Protein AF-A0A6P8F3E1-F1 (afdb_monomer)

pLDDT: mean 73.28, std 12.78, range [39.22, 90.0]

Organism: Clupea harengus (NCBI:txid7950)

Secondary structure (DSSP, 8-state):
--THHHHGGGGGG-B--TTT---B-TTS-B--EEEEEEEEEETTEEEEEEEEEEE-GGGSSS-S----HHHHHHHHHHHH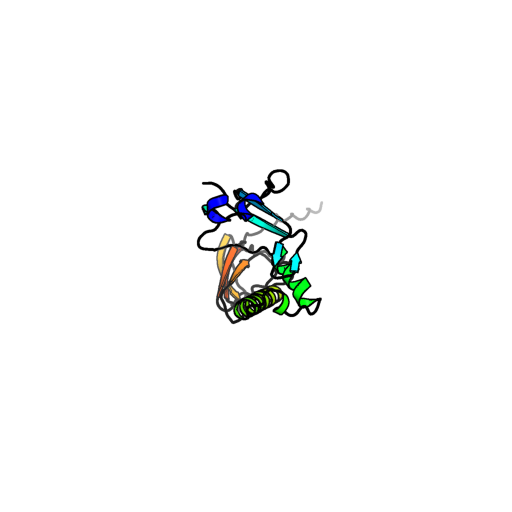HS---GGGG-SSHHHHHHHHHHHHHHHHHHHHS-TTS-----EE--SS---PPTT-EEEEEEE-PPPGGG--EEEEE---S--SSEE--EEEEEB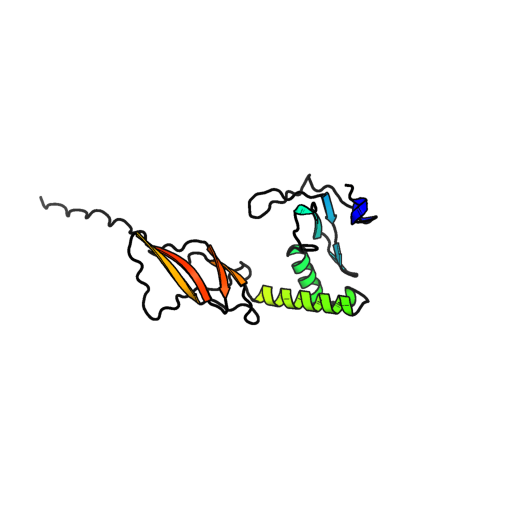TTEEEEEEE-PPPPPP---PPPPP-

Radius of gyration: 25.54 Å; Cα contacts (8 Å, |Δi|>4): 260; chains: 1; bounding box: 90×42×58 Å

Foldseek 3Di:
DQQCVPQPPCSVVFDACVVPDWDADPVRDTFAFPGKDAQDDQQNDTDHPDIDTHGDPVNDDPDPGDDDPVVLVSCLCVCPVVVPQLCRRDVDPVVSVVVVVVNVVVVLCPVQADPVRHNFDWDFPDPDDDDADAPDKDKTKTFGDADDVQDKDWDFDADDDDDQKHWDTDTWIQGSRITITMIHGHDDDDPDPDDDDDDD

Structure (mmCIF, N/CA/C/O backbone):
data_AF-A0A6P8F3E1-F1
#
_entry.id   AF-A0A6P8F3E1-F1
#
loop_
_atom_site.group_PDB
_atom_site.id
_atom_site.type_symbol
_atom_site.label_atom_id
_atom_site.label_alt_id
_atom_site.label_comp_id
_atom_site.label_asym_id
_atom_site.label_entity_id
_atom_site.label_seq_id
_atom_site.pdbx_PDB_ins_code
_atom_site.Cartn_x
_atom_site.Cartn_y
_atom_site.Cartn_z
_atom_site.occupancy
_atom_site.B_iso_or_equiv
_atom_site.auth_seq_id
_atom_site.auth_comp_id
_atom_site.auth_asym_id
_atom_site.auth_atom_id
_atom_site.pdbx_PDB_model_num
ATOM 1 N N . MET A 1 1 ? 3.045 15.925 -27.611 1.00 39.22 1 MET A N 1
ATOM 2 C CA . MET A 1 1 ? 4.426 15.874 -27.090 1.00 39.22 1 MET A CA 1
ATOM 3 C C . MET A 1 1 ? 4.882 14.429 -27.109 1.00 39.22 1 MET A C 1
ATOM 5 O O . MET A 1 1 ? 4.109 13.556 -26.729 1.00 39.22 1 MET A O 1
ATOM 9 N N . THR A 1 2 ? 6.048 14.166 -27.691 1.00 40.44 2 THR A N 1
ATOM 10 C CA . THR A 1 2 ? 6.530 12.817 -28.030 1.00 40.44 2 THR A CA 1
ATOM 11 C C . THR A 1 2 ? 7.461 12.271 -26.947 1.00 40.44 2 THR A C 1
ATOM 13 O O . THR A 1 2 ? 8.354 12.982 -26.502 1.00 40.44 2 THR A O 1
ATOM 16 N N . SER A 1 3 ? 7.301 10.987 -26.598 1.00 43.06 3 SER A N 1
ATOM 17 C CA . SER A 1 3 ? 8.076 10.192 -25.614 1.00 43.06 3 SER A CA 1
ATOM 18 C C . SER A 1 3 ? 9.599 10.475 -25.543 1.00 43.06 3 SER A C 1
ATOM 20 O O . SER A 1 3 ? 10.204 10.410 -24.471 1.00 43.06 3 SER A O 1
ATOM 22 N N . LYS A 1 4 ? 10.223 10.863 -26.666 1.00 42.06 4 LYS A N 1
ATOM 23 C CA . LYS A 1 4 ? 11.654 11.205 -26.769 1.00 42.06 4 LYS A CA 1
ATOM 24 C C . LYS A 1 4 ? 12.118 12.360 -25.874 1.00 42.06 4 LYS A C 1
ATOM 26 O O . LYS A 1 4 ? 13.272 12.341 -25.459 1.00 42.06 4 LYS A O 1
ATOM 31 N N . GLU A 1 5 ? 11.272 13.354 -25.597 1.00 51.47 5 GLU A N 1
ATOM 32 C CA . GLU A 1 5 ? 11.693 14.565 -24.867 1.00 51.47 5 GLU A CA 1
ATOM 33 C C . GLU A 1 5 ? 11.958 14.298 -23.375 1.00 51.47 5 GLU A C 1
ATOM 35 O O . GLU A 1 5 ? 12.818 14.948 -22.789 1.00 51.47 5 GLU A O 1
ATOM 40 N N . HIS A 1 6 ? 11.289 13.304 -22.777 1.00 52.94 6 HIS A N 1
ATOM 41 C CA . HIS A 1 6 ? 11.402 13.003 -21.342 1.00 52.94 6 HIS A CA 1
ATOM 42 C C . HIS A 1 6 ? 12.254 11.769 -21.019 1.00 52.94 6 HIS A C 1
ATOM 44 O O . HIS A 1 6 ? 12.883 11.730 -19.964 1.00 52.94 6 HIS A O 1
ATOM 50 N N . PHE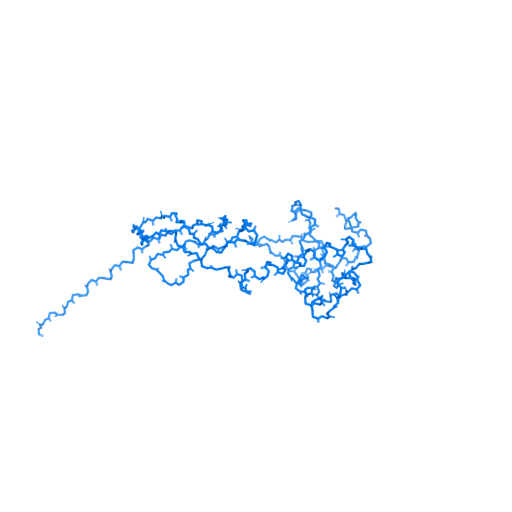 A 1 7 ? 12.314 10.779 -21.915 1.00 59.22 7 PHE A N 1
ATOM 51 C CA . PHE A 1 7 ? 12.984 9.493 -21.655 1.00 59.22 7 PHE A CA 1
ATOM 52 C C . PHE A 1 7 ? 14.198 9.232 -22.558 1.00 59.22 7 PHE A C 1
ATOM 54 O O . PHE A 1 7 ? 14.753 8.133 -22.555 1.00 59.22 7 PHE A O 1
ATOM 61 N N . GLY A 1 8 ? 14.618 10.210 -23.369 1.00 65.00 8 GLY A N 1
ATOM 62 C CA . GLY A 1 8 ? 15.759 10.055 -24.273 1.00 65.00 8 GLY A CA 1
ATOM 63 C C . GLY A 1 8 ? 15.622 8.824 -25.180 1.00 65.00 8 GLY A C 1
ATOM 64 O O . GLY A 1 8 ? 14.573 8.595 -25.783 1.00 65.00 8 GLY A O 1
ATOM 65 N N . GLN A 1 9 ? 16.676 8.006 -25.275 1.00 61.62 9 GLN A N 1
ATOM 66 C CA . GLN A 1 9 ? 16.658 6.768 -26.071 1.00 61.62 9 GLN A CA 1
ATOM 67 C C . GLN A 1 9 ? 15.718 5.692 -25.496 1.00 61.62 9 GLN A C 1
ATOM 69 O O . GLN A 1 9 ? 15.197 4.881 -26.257 1.00 61.62 9 GLN A O 1
ATOM 74 N N . GLN A 1 10 ? 15.443 5.704 -24.186 1.00 63.66 10 GLN A N 1
ATOM 75 C CA . GLN A 1 10 ? 14.563 4.718 -23.543 1.00 63.66 10 GLN A CA 1
ATOM 76 C C . GLN A 1 10 ? 13.088 4.950 -23.881 1.00 63.66 10 GLN A C 1
ATOM 78 O O . GLN A 1 10 ? 12.300 4.012 -23.862 1.00 63.66 10 GLN A O 1
ATOM 83 N N . GLY A 1 11 ? 12.715 6.168 -24.284 1.00 64.06 11 GLY A N 1
ATOM 84 C CA . GLY A 1 11 ? 11.367 6.458 -24.773 1.00 64.06 11 GLY A CA 1
ATOM 85 C C . GLY A 1 11 ? 11.003 5.708 -26.061 1.00 64.06 11 GLY A C 1
ATOM 86 O O . GLY A 1 11 ? 9.820 5.535 -26.348 1.00 64.06 11 GLY A O 1
ATOM 87 N N . ALA A 1 12 ? 12.005 5.250 -26.823 1.00 69.94 12 ALA A N 1
ATOM 88 C CA . ALA A 1 12 ? 11.819 4.408 -28.006 1.00 69.94 12 ALA A CA 1
ATOM 89 C C . ALA A 1 12 ? 11.630 2.918 -27.671 1.00 69.94 12 ALA A C 1
ATOM 91 O O . ALA A 1 12 ? 11.215 2.160 -28.540 1.00 69.94 12 ALA A O 1
ATOM 92 N N . LEU A 1 13 ? 11.935 2.511 -26.433 1.00 73.56 13 LEU A N 1
ATOM 93 C CA . LEU A 1 13 ? 11.752 1.147 -25.928 1.00 73.56 13 LEU A CA 1
ATOM 94 C C . LEU A 1 13 ? 10.372 0.940 -25.290 1.00 73.56 13 LEU A C 1
ATOM 96 O O . LEU A 1 13 ? 10.093 -0.150 -24.804 1.00 73.56 13 LEU A O 1
ATOM 100 N N . LEU A 1 14 ? 9.531 1.979 -25.247 1.00 80.94 14 LEU A N 1
ATOM 101 C CA . LEU A 1 14 ? 8.177 1.846 -24.731 1.00 80.94 14 LEU A CA 1
ATOM 102 C C . LEU A 1 14 ? 7.362 0.950 -25.653 1.00 80.94 14 LEU A C 1
ATOM 104 O O . LEU A 1 14 ? 7.111 1.291 -26.809 1.00 80.94 14 LEU A O 1
ATOM 108 N N . GLU A 1 15 ? 6.921 -0.172 -25.106 1.00 83.88 15 GLU A N 1
ATOM 109 C CA . GLU A 1 15 ? 5.967 -1.045 -25.766 1.00 83.88 15 GLU A CA 1
ATOM 110 C C . GLU A 1 15 ? 4.552 -0.517 -25.535 1.00 83.88 15 GLU A C 1
ATOM 112 O O . GLU A 1 15 ? 4.255 0.043 -24.475 1.00 83.88 15 GLU A O 1
ATOM 117 N N . ASP A 1 16 ? 3.676 -0.696 -26.525 1.00 84.94 16 ASP A N 1
ATOM 118 C CA . ASP A 1 16 ? 2.246 -0.441 -26.373 1.00 84.94 16 ASP A CA 1
ATOM 119 C C . ASP A 1 16 ? 1.589 -1.650 -25.687 1.00 84.94 16 ASP A C 1
ATOM 121 O O . ASP A 1 16 ? 1.468 -2.714 -26.303 1.00 84.94 16 ASP A O 1
ATOM 125 N N . PRO A 1 17 ? 1.151 -1.533 -24.421 1.00 83.88 17 PRO A N 1
ATOM 126 C CA . PRO A 1 17 ? 0.583 -2.653 -23.694 1.00 83.88 17 PRO A CA 1
ATOM 127 C C . PRO A 1 17 ? -0.935 -2.770 -23.909 1.00 83.88 17 PRO A C 1
ATOM 129 O O . PRO A 1 17 ? -1.568 -3.592 -23.247 1.00 83.88 17 PRO A O 1
ATOM 132 N N . SER A 1 18 ? -1.549 -1.962 -24.790 1.00 82.00 18 SER A N 1
ATOM 133 C CA . SER A 1 18 ? -3.015 -1.857 -24.926 1.00 82.00 18 SER A CA 1
ATOM 134 C C . SER A 1 18 ? -3.711 -3.189 -25.227 1.00 82.00 18 SER A C 1
ATOM 136 O O . SER A 1 18 ? -4.893 -3.347 -24.932 1.00 82.00 18 SER A O 1
ATOM 138 N N . ALA A 1 19 ? -2.986 -4.167 -25.778 1.00 84.94 19 ALA A N 1
ATOM 139 C CA . ALA A 1 19 ? -3.499 -5.509 -26.043 1.00 84.94 19 ALA A CA 1
ATOM 140 C C . ALA A 1 19 ? -3.703 -6.371 -24.779 1.00 84.94 19 ALA A C 1
ATOM 142 O O . ALA A 1 19 ? -4.455 -7.342 -24.828 1.00 84.94 19 ALA A O 1
ATOM 143 N N . TRP A 1 20 ? -3.035 -6.057 -23.663 1.00 84.94 20 TRP A N 1
ATOM 144 C CA . TRP A 1 20 ? -3.004 -6.922 -22.474 1.00 84.94 20 TRP A CA 1
ATOM 145 C C . TRP A 1 20 ? -3.017 -6.180 -21.125 1.00 84.94 20 TRP A C 1
ATOM 147 O O . TRP A 1 20 ? -3.149 -6.825 -20.085 1.00 84.94 20 TRP A O 1
ATOM 157 N N . LEU A 1 21 ? -2.928 -4.846 -21.108 1.00 83.75 21 LEU A N 1
ATOM 158 C CA . LEU A 1 21 ? -2.932 -4.036 -19.889 1.00 83.75 21 LEU A CA 1
ATOM 159 C C . LEU A 1 21 ? -4.045 -2.985 -19.914 1.00 83.75 21 LEU A C 1
ATOM 161 O O . LEU A 1 21 ? -4.028 -2.049 -20.709 1.00 83.75 21 LEU A O 1
ATOM 165 N N . ALA A 1 22 ? -4.962 -3.066 -18.956 1.00 87.12 22 ALA A N 1
ATOM 166 C CA . ALA A 1 22 ? -5.926 -2.008 -18.677 1.00 87.12 22 ALA A CA 1
ATOM 167 C C . ALA A 1 22 ? -5.749 -1.549 -17.228 1.00 87.12 22 ALA A C 1
ATOM 169 O O . ALA A 1 22 ? -6.003 -2.309 -16.294 1.00 87.12 22 ALA A O 1
ATOM 170 N N . LEU A 1 23 ? -5.284 -0.312 -17.034 1.00 84.31 23 LEU A N 1
ATOM 171 C CA . LEU A 1 23 ? -5.110 0.264 -15.703 1.00 84.31 23 LEU A CA 1
ATOM 172 C C . LEU A 1 23 ? -6.303 1.131 -15.325 1.00 84.31 23 LEU A C 1
ATOM 174 O O . LEU A 1 23 ? -6.694 2.036 -16.063 1.00 84.31 23 LEU A O 1
ATOM 178 N N . GLN A 1 24 ? -6.820 0.884 -14.127 1.00 86.25 24 GLN A N 1
ATOM 179 C CA . GLN A 1 24 ? -7.921 1.629 -13.543 1.00 86.25 24 GLN A CA 1
ATOM 180 C C . GLN A 1 24 ? -7.522 2.104 -12.147 1.00 86.25 24 GLN A C 1
ATOM 182 O O . GLN A 1 24 ? -6.948 1.355 -11.355 1.00 86.25 24 GLN A O 1
ATOM 187 N N . ALA A 1 25 ? -7.800 3.368 -11.854 1.00 81.31 25 ALA A N 1
ATOM 188 C CA . ALA A 1 25 ? -7.631 3.922 -10.523 1.00 81.31 25 ALA A CA 1
ATOM 189 C C . ALA A 1 25 ? -8.732 3.407 -9.581 1.00 81.31 25 ALA A C 1
ATOM 191 O O . ALA A 1 25 ? -9.765 2.895 -10.012 1.00 81.31 25 ALA A O 1
ATOM 192 N N . ALA A 1 26 ? -8.541 3.598 -8.274 1.00 74.06 26 ALA A N 1
ATOM 193 C CA . ALA A 1 26 ? -9.504 3.168 -7.256 1.00 74.06 26 ALA A CA 1
ATOM 194 C C . ALA A 1 26 ? -10.904 3.796 -7.418 1.00 74.06 26 ALA A C 1
ATOM 196 O O . ALA A 1 26 ? -11.886 3.254 -6.927 1.00 74.06 26 ALA A O 1
ATOM 197 N N . ASN A 1 27 ? -11.005 4.928 -8.119 1.00 79.50 27 ASN A N 1
ATOM 198 C CA . ASN A 1 27 ? -12.266 5.595 -8.445 1.00 79.50 27 ASN A CA 1
ATOM 199 C C . ASN A 1 27 ? -12.921 5.083 -9.744 1.00 79.50 27 ASN A C 1
ATOM 201 O O . ASN A 1 27 ? -13.881 5.686 -10.214 1.00 79.50 27 ASN A O 1
ATOM 205 N N . GLY A 1 28 ? -12.392 4.022 -10.356 1.00 80.62 28 GLY A N 1
ATOM 206 C CA . GLY A 1 28 ? -12.924 3.464 -11.597 1.00 80.62 28 GLY A CA 1
ATOM 207 C C . GLY A 1 28 ? -12.508 4.216 -12.868 1.00 80.62 28 GLY A C 1
ATOM 208 O O . GLY A 1 28 ? -12.886 3.808 -13.966 1.00 80.62 28 GLY A O 1
ATOM 209 N N . LEU A 1 29 ? -11.720 5.291 -12.774 1.00 83.50 29 LEU A N 1
ATOM 210 C CA . LEU A 1 29 ? -11.247 6.006 -13.960 1.00 83.50 29 LEU A CA 1
ATOM 211 C C . LEU A 1 29 ? -10.049 5.292 -14.587 1.00 83.50 29 LEU A C 1
ATOM 213 O O . LEU A 1 29 ? -9.149 4.827 -13.886 1.00 83.50 29 LEU A O 1
ATOM 217 N N . ALA A 1 30 ? -10.030 5.225 -15.917 1.00 85.88 30 ALA A N 1
ATOM 218 C CA . ALA A 1 30 ? -8.890 4.702 -16.657 1.00 85.88 30 ALA A CA 1
ATOM 219 C C . ALA A 1 30 ? -7.652 5.582 -16.422 1.00 85.88 30 ALA A C 1
ATOM 221 O O . ALA A 1 30 ? -7.744 6.811 -16.453 1.00 85.88 30 ALA A O 1
ATOM 222 N N . ILE A 1 31 ? -6.495 4.954 -16.213 1.00 85.12 31 ILE A N 1
ATOM 223 C CA . ILE A 1 31 ? -5.214 5.654 -16.070 1.00 85.12 31 ILE A CA 1
ATOM 224 C C . ILE A 1 31 ? -4.553 5.709 -17.451 1.00 85.12 31 ILE A C 1
ATOM 226 O O . ILE A 1 31 ? -4.134 4.665 -17.956 1.00 85.12 31 ILE A O 1
ATOM 230 N N . PRO A 1 32 ? -4.447 6.889 -18.090 1.00 85.69 32 PRO A N 1
ATOM 231 C CA . PRO A 1 32 ? -3.868 6.984 -19.418 1.00 85.69 32 PRO A CA 1
ATOM 232 C C . PRO A 1 32 ? -2.348 6.816 -19.363 1.00 85.69 32 PRO A C 1
ATOM 234 O O . PRO A 1 32 ? -1.641 7.569 -18.686 1.00 85.69 32 PRO A O 1
ATOM 237 N N . TYR A 1 33 ? -1.841 5.865 -20.139 1.00 86.31 33 TYR A N 1
ATOM 238 C CA . TYR A 1 33 ? -0.417 5.585 -20.256 1.00 86.31 33 TYR A CA 1
ATOM 239 C C . TYR A 1 33 ? 0.128 5.828 -21.663 1.00 86.31 33 TYR A C 1
ATOM 241 O O . TYR A 1 33 ? -0.613 5.882 -22.642 1.00 86.31 33 TYR A O 1
ATOM 249 N N . LEU A 1 34 ? 1.436 6.065 -21.725 1.00 84.69 34 LEU A N 1
ATOM 250 C CA . LEU A 1 34 ? 2.226 6.230 -22.942 1.00 84.69 34 LEU A CA 1
ATOM 251 C C . LEU A 1 34 ? 2.830 4.902 -23.407 1.00 84.69 34 LEU A C 1
ATOM 253 O O . LEU A 1 34 ? 3.089 4.745 -24.593 1.00 84.69 34 LEU A O 1
ATOM 257 N N . GLY A 1 35 ? 3.059 3.970 -22.480 1.00 86.81 35 GLY A N 1
ATOM 258 C CA . GLY A 1 35 ? 3.606 2.650 -22.766 1.00 86.81 35 GLY A CA 1
ATOM 259 C C . GLY A 1 35 ? 4.199 1.994 -21.524 1.00 86.81 35 GLY A C 1
ATOM 260 O O . GLY A 1 35 ? 4.073 2.517 -20.409 1.00 86.81 35 GLY A O 1
ATOM 261 N N . VAL A 1 36 ? 4.859 0.856 -21.723 1.00 86.56 36 VAL A N 1
ATOM 262 C CA . VAL A 1 36 ? 5.535 0.099 -20.661 1.00 86.56 36 VAL A CA 1
ATOM 263 C C . VAL A 1 36 ? 6.989 -0.185 -20.997 1.00 86.56 36 VAL A C 1
ATOM 265 O O . VAL A 1 36 ? 7.356 -0.339 -22.157 1.00 86.56 36 VAL A O 1
ATOM 268 N N . LEU A 1 37 ? 7.802 -0.288 -19.950 1.00 85.62 37 LEU A N 1
ATOM 269 C CA . LEU A 1 37 ? 9.121 -0.908 -19.989 1.00 85.62 37 LEU A CA 1
ATOM 270 C C . LEU A 1 37 ? 9.047 -2.204 -19.192 1.00 85.62 37 LEU A C 1
ATOM 272 O O . LEU A 1 37 ? 8.680 -2.164 -18.017 1.00 85.62 37 LEU A O 1
ATOM 276 N N . LEU A 1 38 ? 9.385 -3.326 -19.814 1.00 83.94 38 LEU A N 1
ATOM 277 C CA . LEU A 1 38 ? 9.450 -4.632 -19.164 1.00 83.94 38 LEU A CA 1
ATOM 278 C C . LEU A 1 38 ? 10.887 -4.966 -18.748 1.00 83.94 38 LEU A C 1
ATOM 280 O O . LEU A 1 38 ? 11.839 -4.327 -19.191 1.00 83.94 38 LEU A O 1
ATOM 284 N N . ASP A 1 39 ? 11.011 -5.954 -17.866 1.00 79.50 39 ASP A N 1
ATOM 285 C CA . ASP A 1 39 ? 12.267 -6.503 -17.353 1.00 79.50 39 ASP A CA 1
ATOM 286 C C . ASP A 1 39 ? 13.184 -5.430 -16.755 1.00 79.50 39 ASP A C 1
ATOM 288 O O . ASP A 1 39 ? 14.255 -5.076 -17.253 1.00 79.50 39 ASP A O 1
ATOM 292 N N . VAL A 1 40 ? 12.722 -4.885 -15.632 1.00 77.62 40 VAL A N 1
ATOM 293 C CA . VAL A 1 40 ? 13.377 -3.774 -14.942 1.00 77.62 40 VAL A CA 1
ATOM 294 C C . VAL A 1 40 ? 14.729 -4.207 -14.383 1.00 77.62 40 VAL A C 1
ATOM 296 O O . VAL A 1 40 ? 14.828 -5.156 -13.606 1.00 77.62 40 VAL A O 1
ATOM 299 N N . LYS A 1 41 ? 15.779 -3.452 -14.710 1.00 74.81 41 LYS A N 1
ATOM 300 C CA . LYS A 1 41 ? 17.093 -3.596 -14.083 1.00 74.81 41 LYS A CA 1
ATOM 301 C C . LYS A 1 41 ? 17.224 -2.627 -12.907 1.00 74.81 41 LYS A C 1
ATOM 303 O O . LYS A 1 41 ? 17.070 -1.419 -13.080 1.00 74.81 41 LYS A O 1
ATOM 308 N N . VAL A 1 42 ? 17.546 -3.142 -11.721 1.00 71.75 42 VAL A N 1
ATOM 309 C CA . VAL A 1 42 ? 17.904 -2.328 -10.551 1.00 71.75 42 VAL A CA 1
ATOM 310 C C . VAL A 1 42 ? 19.361 -2.610 -10.203 1.00 71.75 42 VAL A C 1
ATOM 312 O O . VAL A 1 42 ? 19.705 -3.696 -9.737 1.00 71.75 42 VAL A O 1
ATOM 315 N N . GLY A 1 43 ? 20.233 -1.636 -10.468 1.00 71.19 43 GLY A N 1
ATOM 316 C CA . GLY A 1 43 ? 21.678 -1.841 -10.391 1.00 71.19 43 GLY A CA 1
ATOM 317 C C . GLY A 1 43 ? 22.153 -2.878 -11.396 1.00 71.19 43 GLY A C 1
ATOM 318 O O . GLY A 1 43 ? 21.945 -2.705 -12.597 1.00 71.19 43 GLY A O 1
ATOM 319 N N . ASP A 1 44 ? 22.749 -3.965 -10.901 1.00 69.75 44 ASP A N 1
ATOM 320 C CA . ASP A 1 44 ? 23.174 -5.109 -11.714 1.00 69.75 44 ASP A CA 1
ATOM 321 C C . ASP A 1 44 ? 22.206 -6.294 -11.698 1.00 69.75 44 ASP A C 1
ATOM 323 O O . ASP A 1 44 ? 22.456 -7.307 -12.350 1.00 69.75 44 ASP A O 1
ATOM 327 N N . VAL A 1 45 ? 21.068 -6.156 -11.016 1.00 70.56 45 VAL A N 1
ATOM 328 C CA . VAL A 1 45 ? 20.066 -7.218 -10.901 1.00 70.56 45 VAL A CA 1
ATOM 329 C C . VAL A 1 45 ? 18.921 -6.966 -11.877 1.00 70.56 45 VAL A C 1
ATOM 331 O O . VAL A 1 45 ? 18.306 -5.899 -11.871 1.00 70.56 45 VAL A O 1
ATOM 334 N N . LEU A 1 46 ? 18.636 -7.959 -12.717 1.00 76.81 46 LEU A N 1
ATOM 335 C CA . LEU A 1 46 ? 17.492 -7.964 -13.624 1.00 76.81 46 LEU A CA 1
ATOM 336 C C . LEU A 1 46 ? 16.278 -8.590 -12.930 1.00 76.81 46 LEU A C 1
ATOM 338 O O . LEU A 1 46 ? 16.384 -9.681 -12.371 1.00 76.81 46 LEU A O 1
ATOM 342 N N . PHE A 1 47 ? 15.128 -7.925 -13.007 1.00 75.44 47 PHE A N 1
ATOM 343 C CA . PHE A 1 47 ? 13.859 -8.406 -12.468 1.00 75.44 47 PHE A CA 1
ATOM 344 C C . PHE A 1 47 ? 12.906 -8.761 -13.617 1.00 75.44 47 PHE A C 1
ATOM 346 O O . PHE A 1 47 ? 12.158 -7.890 -14.074 1.00 75.44 47 PHE A O 1
ATOM 353 N N . PRO A 1 48 ? 12.933 -10.018 -14.101 1.00 74.81 48 PRO A N 1
ATOM 354 C CA . PRO A 1 48 ? 12.082 -10.438 -15.204 1.00 74.81 48 PRO A CA 1
ATOM 355 C C . PRO A 1 48 ? 10.602 -10.424 -14.803 1.00 74.81 48 PRO A C 1
ATOM 357 O O . PRO A 1 48 ? 10.257 -10.703 -13.651 1.00 74.81 48 PRO A O 1
ATOM 360 N N . GLY A 1 49 ? 9.721 -10.084 -15.744 1.00 74.50 49 GLY A N 1
ATOM 361 C CA . GLY A 1 49 ? 8.268 -10.039 -15.520 1.00 74.50 49 GLY A CA 1
ATOM 362 C C . GLY A 1 49 ? 7.789 -8.874 -14.641 1.00 74.50 49 GLY A C 1
ATOM 363 O O . GLY A 1 49 ? 6.605 -8.783 -14.316 1.00 74.50 49 GLY A O 1
ATOM 364 N N . CYS A 1 50 ? 8.692 -7.968 -14.258 1.00 77.69 50 CYS A N 1
ATOM 365 C CA . CYS A 1 50 ? 8.354 -6.675 -13.674 1.00 77.69 50 CYS A CA 1
ATOM 366 C C . CYS A 1 50 ? 8.376 -5.596 -14.759 1.00 77.69 50 CYS A C 1
ATOM 368 O O . CYS A 1 50 ? 9.182 -5.667 -15.680 1.00 77.69 50 CYS A O 1
ATOM 370 N N . GLY A 1 51 ? 7.540 -4.565 -14.622 1.00 80.38 51 GLY A N 1
ATOM 371 C CA . GLY A 1 51 ? 7.511 -3.467 -15.581 1.00 80.38 51 GLY A CA 1
ATOM 372 C C . GLY A 1 51 ? 7.202 -2.111 -14.964 1.00 80.38 51 GLY A C 1
ATOM 373 O O . GLY A 1 51 ? 6.554 -2.016 -13.918 1.00 80.38 51 GLY A O 1
ATOM 374 N N . VAL A 1 52 ? 7.679 -1.062 -15.628 1.00 85.12 52 VAL A N 1
ATOM 375 C CA . VAL A 1 52 ? 7.361 0.335 -15.329 1.00 85.12 52 VAL A CA 1
ATOM 376 C C . VAL A 1 52 ? 6.347 0.816 -16.351 1.00 85.12 52 VAL A C 1
ATOM 378 O O . VAL A 1 52 ? 6.605 0.785 -17.552 1.00 85.12 52 VAL A O 1
ATOM 381 N N . VAL A 1 53 ? 5.200 1.283 -15.870 1.00 87.25 53 VAL A N 1
ATOM 382 C CA . VAL A 1 53 ? 4.191 1.915 -16.719 1.00 87.25 53 VAL A CA 1
ATOM 383 C C . VAL A 1 53 ? 4.468 3.408 -16.752 1.00 87.25 53 VAL A C 1
ATOM 385 O O . VAL A 1 53 ? 4.482 4.065 -15.709 1.00 87.25 53 VAL A O 1
ATOM 388 N N . VAL A 1 54 ? 4.666 3.948 -17.949 1.00 86.31 54 VAL A N 1
ATOM 389 C CA . VAL A 1 54 ? 4.820 5.386 -18.143 1.00 86.31 54 VAL A CA 1
ATOM 390 C C . VAL A 1 54 ? 3.442 5.980 -18.368 1.00 86.31 54 VAL A C 1
ATOM 392 O O . VAL A 1 54 ? 2.784 5.684 -19.360 1.00 86.31 54 VAL A O 1
ATOM 395 N N . VAL A 1 55 ? 2.995 6.817 -17.438 1.00 85.00 55 VAL A N 1
ATOM 396 C CA . VAL A 1 55 ? 1.690 7.485 -17.498 1.00 85.00 55 VAL A CA 1
ATOM 397 C C . VAL A 1 55 ? 1.800 8.894 -18.073 1.00 85.00 55 VAL A C 1
ATOM 399 O O . VAL A 1 55 ? 2.889 9.458 -18.128 1.00 85.00 55 VAL A O 1
ATOM 402 N N . LYS A 1 56 ? 0.678 9.474 -18.515 1.00 82.25 56 LYS A N 1
ATOM 403 C CA . LYS A 1 56 ? 0.650 10.894 -18.906 1.00 82.25 56 LYS A CA 1
ATOM 404 C C . LYS A 1 56 ? 0.866 11.792 -17.681 1.00 82.25 56 LYS A C 1
ATOM 406 O O . LYS A 1 56 ? 0.398 11.463 -16.594 1.00 82.25 56 LYS A O 1
ATOM 411 N N . ASP A 1 57 ? 1.481 12.956 -17.881 1.00 75.56 57 ASP A N 1
ATOM 412 C CA . ASP A 1 57 ? 1.996 13.832 -16.809 1.00 75.56 57 ASP A CA 1
ATOM 413 C C . ASP A 1 57 ? 0.985 14.212 -15.718 1.00 75.56 57 ASP A C 1
ATOM 415 O O . ASP A 1 57 ? 1.350 14.381 -14.565 1.00 75.56 57 ASP A O 1
ATOM 419 N N . HIS A 1 58 ? -0.302 14.309 -16.046 1.00 75.25 58 HIS A N 1
ATOM 420 C CA . HIS A 1 58 ? -1.350 14.678 -15.088 1.00 75.25 58 HIS A CA 1
ATOM 421 C C . HIS A 1 58 ? -1.808 13.522 -14.179 1.00 75.25 58 HIS A C 1
ATOM 423 O O . HIS A 1 58 ? -2.661 13.728 -13.318 1.00 75.25 58 HIS A O 1
ATOM 429 N N . CYS A 1 59 ? -1.292 12.303 -14.376 1.00 70.69 59 CYS A N 1
ATOM 430 C CA . CYS A 1 59 ? -1.690 11.125 -13.596 1.00 70.69 59 CYS A CA 1
ATOM 431 C C . CYS A 1 59 ? -0.953 11.023 -12.261 1.00 70.69 59 CYS A C 1
ATOM 433 O O . CYS A 1 59 ? -1.469 10.448 -11.304 1.00 70.69 59 CYS A O 1
ATOM 435 N N . LEU A 1 60 ? 0.265 11.554 -12.209 1.00 68.44 60 LEU A N 1
ATOM 436 C CA . LEU A 1 60 ? 1.071 11.635 -11.005 1.00 68.44 60 LEU A CA 1
ATOM 437 C C . LEU A 1 60 ? 1.120 13.112 -10.644 1.00 68.44 60 LEU A C 1
ATOM 439 O O . LEU A 1 60 ? 1.479 13.931 -11.477 1.00 68.44 60 LEU A O 1
ATOM 443 N N . ALA A 1 61 ? 0.694 13.463 -9.434 1.00 70.75 61 ALA A N 1
ATOM 444 C CA . ALA A 1 61 ? 0.752 14.841 -8.958 1.00 70.75 61 ALA A CA 1
ATOM 445 C C . ALA A 1 61 ? 2.224 15.266 -8.731 1.00 70.75 61 ALA A C 1
ATOM 447 O O . ALA A 1 61 ? 3.100 15.039 -9.556 1.00 70.75 61 ALA A O 1
ATOM 448 N N . ASN A 1 62 ? 2.562 15.824 -7.568 1.00 66.69 62 ASN A N 1
ATOM 449 C CA . ASN A 1 62 ? 3.932 16.257 -7.248 1.00 66.69 62 ASN A CA 1
ATOM 450 C C . ASN A 1 62 ? 4.898 15.093 -6.917 1.00 66.69 62 ASN A C 1
ATOM 452 O O . ASN A 1 62 ? 5.816 15.257 -6.113 1.00 66.69 62 ASN A O 1
ATOM 456 N N . THR A 1 63 ? 4.673 13.896 -7.461 1.00 67.00 63 THR A N 1
ATOM 457 C CA . THR A 1 63 ? 5.461 12.692 -7.168 1.00 67.00 63 THR A CA 1
ATOM 458 C C . THR A 1 63 ? 6.212 12.229 -8.405 1.00 67.00 63 THR A C 1
ATOM 460 O O . THR A 1 63 ? 5.598 11.982 -9.437 1.00 67.00 63 THR A O 1
ATOM 463 N N . ASN A 1 64 ? 7.519 12.003 -8.269 1.00 68.44 64 ASN A N 1
ATOM 464 C CA . ASN A 1 64 ? 8.398 11.610 -9.380 1.00 68.44 64 ASN A CA 1
ATOM 465 C C . ASN A 1 64 ? 8.157 10.181 -9.907 1.00 68.44 64 ASN A C 1
ATOM 467 O O . ASN A 1 64 ? 8.775 9.774 -10.885 1.00 68.44 64 ASN A O 1
ATOM 471 N N . GLY A 1 65 ? 7.307 9.396 -9.246 1.00 75.06 65 GLY A N 1
ATOM 472 C CA . GLY A 1 65 ? 6.993 8.026 -9.630 1.00 75.06 65 GLY A CA 1
ATOM 473 C C . GLY A 1 65 ? 6.344 7.258 -8.487 1.00 75.06 65 GLY A C 1
ATOM 474 O O . GLY A 1 65 ? 6.539 7.579 -7.312 1.00 75.06 65 GLY A O 1
ATOM 475 N N . LEU A 1 66 ? 5.582 6.227 -8.837 1.00 76.62 66 LEU A N 1
ATOM 476 C CA . LEU A 1 66 ? 5.046 5.256 -7.890 1.00 76.62 66 LEU A CA 1
ATOM 477 C C . LEU A 1 66 ? 5.683 3.905 -8.184 1.00 76.62 66 LEU A C 1
ATOM 479 O O . LEU A 1 66 ? 5.577 3.388 -9.293 1.00 76.62 66 LEU A O 1
ATOM 483 N N . VAL A 1 67 ? 6.345 3.332 -7.183 1.00 76.62 67 VAL A N 1
ATOM 484 C CA . VAL A 1 67 ? 6.882 1.977 -7.290 1.00 76.62 67 VAL A CA 1
ATOM 485 C C . VAL A 1 67 ? 5.844 1.024 -6.722 1.00 76.62 67 VAL A C 1
ATOM 487 O O . VAL A 1 67 ? 5.514 1.076 -5.536 1.00 76.62 67 VAL A O 1
ATOM 490 N N . GLY A 1 68 ? 5.313 0.170 -7.591 1.00 74.94 68 GLY A N 1
ATOM 491 C CA . GLY A 1 68 ? 4.337 -0.836 -7.212 1.00 74.94 68 GLY A CA 1
ATOM 492 C C . GLY A 1 68 ? 4.915 -1.877 -6.257 1.00 74.94 68 GLY A C 1
ATOM 493 O O . GLY A 1 68 ? 6.117 -2.153 -6.209 1.00 74.94 68 GLY A O 1
ATOM 494 N N . THR A 1 69 ? 4.021 -2.516 -5.507 1.00 70.56 69 THR A N 1
ATOM 495 C CA . THR A 1 69 ? 4.388 -3.604 -4.598 1.00 70.56 69 THR A CA 1
ATOM 496 C C . THR A 1 69 ? 4.941 -4.829 -5.340 1.00 70.56 69 THR A C 1
ATOM 498 O O . THR A 1 69 ? 5.658 -5.613 -4.729 1.00 70.56 69 THR A O 1
ATOM 501 N N . ASN A 1 70 ? 4.665 -4.984 -6.641 1.00 69.94 70 ASN A N 1
ATOM 502 C CA . ASN A 1 70 ? 5.255 -6.024 -7.494 1.00 69.94 70 ASN A CA 1
ATOM 503 C C . ASN A 1 70 ? 6.791 -5.932 -7.520 1.00 69.94 70 ASN A C 1
ATOM 505 O O . ASN A 1 70 ? 7.467 -6.900 -7.190 1.00 69.94 70 ASN A O 1
ATOM 509 N N . ILE A 1 71 ? 7.333 -4.745 -7.799 1.00 74.44 71 ILE A N 1
ATOM 510 C CA . ILE A 1 71 ? 8.775 -4.493 -7.836 1.00 74.44 71 ILE A CA 1
ATOM 511 C C . ILE A 1 71 ? 9.344 -4.516 -6.415 1.00 74.44 71 ILE A C 1
ATOM 513 O O . ILE A 1 71 ? 10.364 -5.152 -6.177 1.00 74.44 71 ILE A O 1
ATOM 517 N N . ILE A 1 72 ? 8.669 -3.892 -5.439 1.00 75.19 72 ILE A N 1
ATOM 518 C CA . ILE A 1 72 ? 9.163 -3.848 -4.048 1.00 75.19 72 ILE A CA 1
ATOM 519 C C . ILE A 1 72 ? 9.288 -5.254 -3.451 1.00 75.19 72 ILE A C 1
ATOM 521 O O . ILE A 1 72 ? 10.296 -5.540 -2.807 1.00 75.19 72 ILE A O 1
ATOM 525 N N . LYS A 1 73 ? 8.295 -6.133 -3.656 1.00 72.06 73 LYS A N 1
ATOM 526 C CA . LYS A 1 73 ? 8.336 -7.520 -3.162 1.00 72.06 73 LYS A CA 1
ATOM 527 C C . LYS A 1 73 ? 9.454 -8.314 -3.824 1.00 72.06 73 LYS A C 1
ATOM 529 O O . LYS A 1 73 ? 10.202 -8.974 -3.115 1.00 72.06 73 LYS A O 1
ATOM 534 N N . HIS A 1 74 ? 9.600 -8.208 -5.145 1.00 72.94 74 HIS A N 1
ATOM 535 C CA . HIS A 1 74 ? 10.690 -8.871 -5.860 1.00 72.94 74 HIS A CA 1
ATOM 536 C C . HIS A 1 74 ? 12.061 -8.386 -5.380 1.00 72.94 74 HIS A C 1
ATOM 538 O O . HIS A 1 74 ? 12.899 -9.202 -5.008 1.00 72.94 74 HIS A O 1
ATOM 544 N N . CYS A 1 75 ? 12.264 -7.071 -5.273 1.00 72.25 75 CYS A N 1
ATOM 545 C CA . CYS A 1 75 ? 13.485 -6.509 -4.701 1.00 72.25 75 CYS A CA 1
ATOM 546 C C . CYS A 1 75 ? 13.716 -7.003 -3.268 1.00 72.25 75 CYS A C 1
ATOM 548 O O . CYS A 1 75 ? 14.840 -7.340 -2.913 1.00 72.25 75 CYS A O 1
ATOM 550 N N . TRP A 1 76 ? 12.675 -7.056 -2.432 1.00 72.88 76 TRP A N 1
ATOM 551 C CA . TRP A 1 76 ? 12.784 -7.537 -1.055 1.00 72.88 76 TRP A CA 1
ATOM 552 C C . TRP A 1 76 ? 13.254 -8.981 -1.001 1.00 72.88 76 TRP A C 1
ATOM 554 O O . TRP A 1 76 ? 14.245 -9.273 -0.333 1.00 72.88 76 TRP A O 1
ATOM 564 N N . ASP A 1 77 ? 12.578 -9.862 -1.724 1.00 71.88 77 ASP A N 1
ATOM 565 C CA . ASP A 1 77 ? 12.874 -11.285 -1.724 1.00 71.88 77 ASP A CA 1
ATOM 566 C C . ASP A 1 77 ? 14.271 -11.5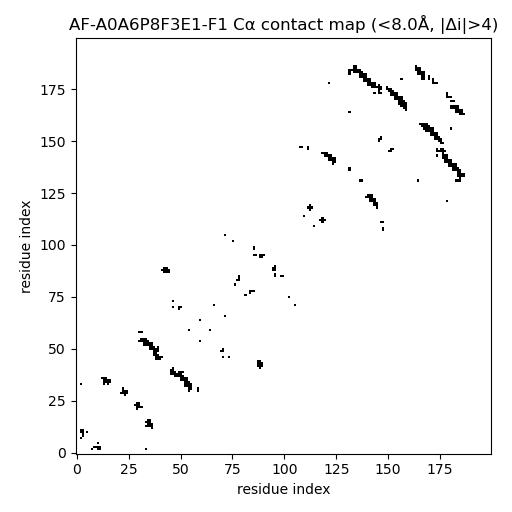65 -2.270 1.00 71.88 77 ASP A C 1
ATOM 568 O O . ASP A 1 77 ? 15.043 -12.244 -1.602 1.00 71.88 77 ASP A O 1
ATOM 572 N N . THR A 1 78 ? 14.640 -10.988 -3.414 1.00 68.88 78 THR A N 1
ATOM 573 C CA . THR A 1 78 ? 15.965 -11.195 -4.018 1.00 68.88 78 THR A CA 1
ATOM 574 C C . THR A 1 78 ? 17.089 -10.631 -3.143 1.00 68.88 78 THR A C 1
ATOM 576 O O . THR A 1 78 ? 18.115 -11.275 -2.948 1.00 68.88 78 THR A O 1
ATOM 579 N N . LEU A 1 79 ? 16.903 -9.455 -2.535 1.00 65.62 79 LEU A N 1
ATOM 580 C CA . LEU A 1 79 ? 17.943 -8.846 -1.695 1.00 65.62 79 LEU A CA 1
ATOM 581 C C . LEU A 1 79 ? 18.069 -9.493 -0.311 1.00 65.62 79 LEU A C 1
ATOM 583 O O . LEU A 1 79 ? 19.126 -9.394 0.309 1.00 65.62 79 LEU A O 1
ATOM 587 N N . THR A 1 80 ? 17.006 -10.121 0.204 1.00 62.75 80 THR A N 1
ATOM 588 C CA . THR A 1 80 ? 17.022 -10.737 1.543 1.00 62.75 80 THR A CA 1
ATOM 589 C C . THR A 1 80 ? 17.236 -12.247 1.531 1.00 62.75 80 THR A C 1
ATOM 591 O O . THR A 1 80 ? 17.865 -12.742 2.463 1.00 62.75 80 THR A O 1
ATOM 594 N N . LYS A 1 81 ? 16.760 -12.983 0.516 1.00 58.84 81 LYS A N 1
ATOM 595 C CA . LYS A 1 81 ? 16.927 -14.447 0.423 1.00 58.84 81 LYS A CA 1
ATOM 596 C C . LYS A 1 81 ? 18.322 -14.843 -0.049 1.00 58.84 81 LYS A C 1
ATOM 598 O O . LYS A 1 81 ? 18.898 -15.769 0.511 1.00 58.84 81 LYS A O 1
ATOM 603 N N . ASP A 1 82 ? 18.897 -14.107 -0.996 1.00 55.69 82 ASP A N 1
ATOM 604 C CA . ASP A 1 82 ? 20.168 -14.501 -1.615 1.00 55.69 82 ASP A CA 1
ATOM 605 C C . ASP A 1 82 ? 21.402 -13.957 -0.873 1.00 55.69 82 ASP A C 1
ATOM 607 O O . ASP A 1 82 ? 22.520 -14.048 -1.376 1.00 55.69 82 ASP A O 1
ATOM 611 N N . ASN A 1 83 ? 21.224 -13.342 0.309 1.00 53.28 83 ASN A N 1
ATOM 612 C CA . ASN A 1 83 ? 22.265 -12.565 1.003 1.00 53.28 83 ASN A CA 1
ATOM 613 C C . ASN A 1 83 ? 22.993 -11.573 0.075 1.00 53.28 83 ASN A C 1
ATOM 615 O O . ASN A 1 83 ? 24.122 -11.160 0.355 1.00 53.28 83 ASN A O 1
ATOM 619 N N . LEU A 1 84 ? 22.353 -11.177 -1.032 1.00 52.16 84 LEU A N 1
ATOM 620 C CA . LEU A 1 84 ? 22.891 -10.200 -1.956 1.00 52.16 84 LEU A CA 1
ATOM 621 C C . LEU A 1 84 ? 22.947 -8.875 -1.214 1.00 52.16 84 LEU A C 1
ATOM 623 O O . LEU A 1 84 ? 21.958 -8.172 -1.012 1.00 52.16 84 LEU A O 1
ATOM 627 N N . THR A 1 85 ? 24.147 -8.559 -0.743 1.00 53.84 85 THR A N 1
ATOM 628 C CA . THR A 1 85 ? 24.434 -7.280 -0.126 1.00 53.84 85 THR A CA 1
ATOM 629 C C . THR A 1 85 ? 23.992 -6.193 -1.113 1.00 53.84 85 THR A C 1
ATOM 631 O O . THR A 1 85 ? 24.496 -6.141 -2.229 1.00 53.84 85 THR A O 1
ATOM 634 N N . VAL A 1 86 ? 23.115 -5.285 -0.663 1.00 52.91 86 VAL A N 1
ATOM 635 C CA . VAL A 1 86 ? 22.758 -3.986 -1.288 1.00 52.91 86 VAL A CA 1
ATOM 636 C C . VAL A 1 86 ? 23.890 -3.330 -2.124 1.00 52.91 86 VAL A C 1
ATOM 638 O O . VAL A 1 86 ? 23.577 -2.663 -3.105 1.00 52.91 86 VAL A O 1
ATOM 641 N N . PRO A 1 87 ? 25.193 -3.505 -1.807 1.00 48.56 87 PRO A N 1
ATOM 642 C CA . PRO A 1 87 ? 26.315 -3.312 -2.724 1.00 48.56 87 PRO A CA 1
ATOM 643 C C . PRO A 1 87 ? 26.141 -3.664 -4.209 1.00 48.56 87 PRO A C 1
ATOM 645 O O . PRO A 1 87 ? 26.707 -2.940 -5.021 1.00 48.56 87 PRO A O 1
ATOM 648 N N . SER A 1 88 ? 25.378 -4.694 -4.595 1.00 53.75 88 SER A N 1
ATOM 649 C CA . SER A 1 88 ? 25.175 -5.053 -6.015 1.00 53.75 88 SER A CA 1
ATOM 650 C C . SER A 1 88 ? 24.171 -4.161 -6.762 1.00 53.75 88 SER A C 1
ATOM 652 O O . SER A 1 88 ? 23.987 -4.301 -7.969 1.00 53.75 88 SER A O 1
ATOM 654 N N . LEU A 1 89 ? 23.506 -3.235 -6.062 1.00 55.72 89 LEU A N 1
ATOM 655 C CA . LEU A 1 89 ? 22.507 -2.344 -6.658 1.00 55.72 89 LEU A CA 1
ATOM 656 C C . LEU A 1 89 ? 23.102 -1.040 -7.207 1.00 55.72 89 LEU A C 1
ATOM 658 O O . LEU A 1 89 ? 22.428 -0.340 -7.956 1.00 55.72 89 LEU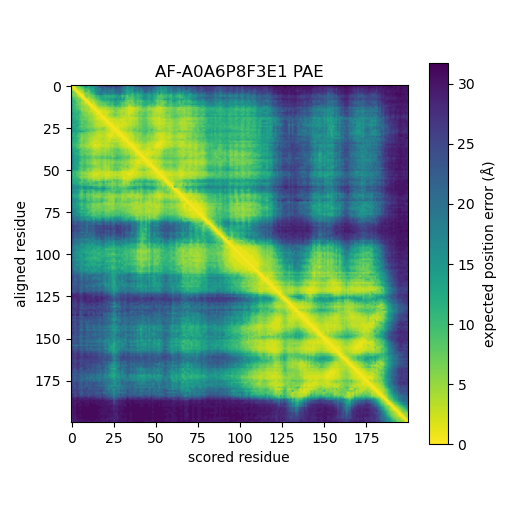 A O 1
ATOM 662 N N . SER A 1 90 ? 24.332 -0.685 -6.820 1.00 56.06 90 SER A N 1
ATOM 663 C CA . SER A 1 90 ? 25.040 0.505 -7.319 1.00 56.06 90 SER A CA 1
ATOM 664 C C . SER A 1 90 ? 26.453 0.593 -6.734 1.00 56.06 90 SER A C 1
ATOM 666 O O . SER A 1 90 ? 26.618 0.441 -5.519 1.00 56.06 90 SER A O 1
ATOM 668 N N . SER A 1 91 ? 27.444 0.988 -7.534 1.00 57.25 91 SER A N 1
ATOM 669 C CA . SER A 1 91 ? 28.808 1.290 -7.057 1.00 57.25 91 SER A CA 1
ATOM 670 C C . SER A 1 91 ? 28.878 2.530 -6.147 1.00 57.25 91 SER A C 1
ATOM 672 O O . SER A 1 91 ? 29.825 2.698 -5.380 1.00 57.25 91 SER A O 1
ATOM 674 N N . GLU A 1 92 ? 27.865 3.401 -6.191 1.00 64.62 92 GLU A N 1
ATOM 675 C CA . GLU A 1 92 ? 27.812 4.640 -5.414 1.00 64.62 92 GLU A CA 1
ATOM 676 C C . GLU A 1 92 ? 27.214 4.438 -4.011 1.00 64.62 92 GLU A C 1
ATOM 678 O O . GLU A 1 92 ? 26.064 4.025 -3.844 1.00 64.62 92 GLU A O 1
ATOM 683 N N . ARG A 1 93 ? 27.964 4.821 -2.967 1.00 59.75 93 ARG A N 1
ATOM 684 C CA . ARG A 1 93 ? 27.541 4.682 -1.556 1.00 59.75 93 ARG A CA 1
ATOM 685 C C . ARG A 1 93 ? 26.215 5.383 -1.227 1.00 59.75 93 ARG A C 1
ATOM 687 O O . ARG A 1 93 ? 25.463 4.897 -0.383 1.00 59.75 93 ARG A O 1
ATOM 694 N N . PHE A 1 94 ? 25.922 6.515 -1.869 1.00 54.59 94 PHE A N 1
ATOM 695 C CA . PHE A 1 94 ? 24.696 7.285 -1.621 1.00 54.59 94 PHE A CA 1
ATOM 696 C C . PHE A 1 94 ? 23.436 6.526 -2.064 1.00 54.59 94 PHE A C 1
ATOM 698 O O . PHE A 1 94 ? 22.444 6.464 -1.332 1.00 54.59 94 PHE A O 1
ATOM 705 N N . GLN A 1 95 ? 23.497 5.880 -3.228 1.00 66.38 95 GLN A N 1
ATOM 706 C CA . GLN A 1 95 ? 22.399 5.081 -3.765 1.00 66.38 95 GLN A CA 1
ATOM 707 C C . GLN A 1 95 ? 22.162 3.825 -2.910 1.00 66.38 95 GLN A C 1
ATOM 709 O O . GLN A 1 95 ? 21.019 3.526 -2.561 1.00 66.38 95 GLN A O 1
ATOM 714 N N . GLN A 1 96 ? 23.231 3.171 -2.438 1.00 65.81 96 GLN A N 1
ATOM 715 C CA . GLN A 1 96 ? 23.129 2.039 -1.506 1.00 65.81 96 GLN A CA 1
ATOM 716 C C . GLN A 1 96 ? 22.414 2.412 -0.197 1.00 65.81 96 GLN A C 1
ATOM 718 O O . GLN A 1 96 ? 21.590 1.644 0.308 1.00 65.81 96 GLN A O 1
ATOM 723 N N . GLN A 1 97 ? 22.712 3.584 0.374 1.00 68.06 97 GLN A N 1
ATOM 724 C CA . GLN A 1 97 ? 22.072 4.023 1.615 1.00 68.06 97 GLN A CA 1
ATOM 725 C C . GLN A 1 97 ? 20.590 4.359 1.404 1.00 68.06 97 GLN A C 1
ATOM 727 O O . GLN A 1 97 ? 19.760 4.020 2.252 1.00 68.06 97 GLN A O 1
ATOM 732 N N . SER A 1 98 ? 20.250 4.974 0.270 1.00 72.56 98 SER A N 1
ATOM 733 C CA . SER A 1 98 ? 18.863 5.246 -0.121 1.00 72.56 98 SER A CA 1
ATOM 734 C C . SER A 1 98 ? 18.060 3.954 -0.272 1.00 72.56 98 SER A C 1
ATOM 736 O O . SER A 1 98 ? 16.989 3.837 0.324 1.00 72.56 98 SER A O 1
ATOM 738 N N . TRP A 1 99 ? 18.621 2.938 -0.938 1.00 71.12 99 TRP A N 1
ATOM 739 C CA . TRP A 1 99 ? 18.012 1.608 -1.035 1.00 71.12 99 TRP A CA 1
ATOM 740 C C . TRP A 1 99 ? 17.852 0.940 0.330 1.00 71.12 99 TRP A C 1
ATOM 742 O O . TRP A 1 99 ? 16.751 0.523 0.681 1.00 71.12 99 TRP A O 1
ATOM 752 N N . ARG A 1 100 ? 18.896 0.910 1.170 1.00 72.25 100 ARG A N 1
ATOM 753 C CA . ARG A 1 100 ? 18.795 0.372 2.544 1.00 72.25 100 ARG A CA 1
ATOM 754 C C . ARG A 1 100 ? 17.701 1.064 3.351 1.00 72.25 100 ARG A C 1
ATOM 756 O O . ARG A 1 100 ? 16.955 0.407 4.077 1.00 72.25 100 ARG A O 1
ATOM 763 N N . ASN A 1 101 ? 17.596 2.385 3.233 1.00 74.69 101 ASN A N 1
ATOM 764 C CA . ASN A 1 101 ? 16.570 3.162 3.913 1.00 74.69 101 ASN A CA 1
ATOM 765 C C . ASN A 1 101 ? 15.168 2.829 3.396 1.00 74.69 101 ASN A C 1
ATOM 767 O O . ASN A 1 101 ? 14.292 2.571 4.222 1.00 74.69 101 ASN A O 1
ATOM 771 N N . ALA A 1 102 ? 14.974 2.785 2.076 1.00 74.12 102 ALA A N 1
ATOM 772 C CA . ALA A 1 102 ? 13.705 2.426 1.450 1.00 74.12 102 ALA A CA 1
ATOM 773 C C . ALA A 1 102 ? 13.260 1.015 1.857 1.00 74.12 102 ALA A C 1
ATOM 775 O O . ALA A 1 102 ? 12.147 0.839 2.351 1.00 74.12 102 ALA A O 1
ATOM 776 N N . MET A 1 103 ? 14.161 0.030 1.777 1.00 74.38 103 MET A N 1
ATOM 777 C CA . MET A 1 103 ? 13.874 -1.352 2.166 1.00 74.38 103 MET A CA 1
ATOM 778 C C . MET A 1 103 ? 13.555 -1.460 3.656 1.00 74.38 103 MET A C 1
ATOM 780 O O . MET A 1 103 ? 12.584 -2.105 4.034 1.00 74.38 103 MET A O 1
ATOM 784 N N . ARG A 1 104 ? 14.293 -0.759 4.525 1.00 75.50 104 ARG A N 1
ATOM 785 C CA . ARG A 1 104 ? 13.989 -0.711 5.963 1.00 75.50 104 ARG A CA 1
ATOM 786 C C . ARG A 1 104 ? 12.616 -0.099 6.253 1.00 75.50 104 ARG A C 1
ATOM 788 O O . ARG A 1 104 ? 11.973 -0.520 7.212 1.00 75.50 104 ARG A O 1
ATOM 795 N N . VAL A 1 105 ? 12.185 0.904 5.486 1.00 75.50 105 VAL A N 1
ATOM 796 C CA . VAL A 1 105 ? 10.831 1.469 5.602 1.00 75.50 105 VAL A CA 1
ATOM 797 C C . VAL A 1 105 ? 9.802 0.434 5.153 1.00 75.50 105 VAL A C 1
ATOM 799 O O . VAL A 1 105 ? 8.932 0.094 5.948 1.00 75.50 105 VAL A O 1
ATOM 802 N N . CYS A 1 106 ? 9.968 -0.16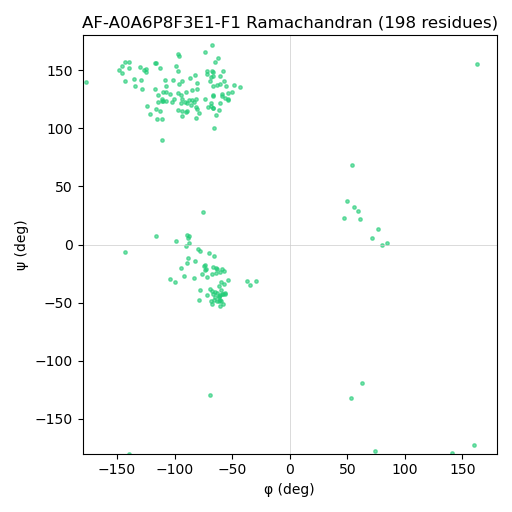1 3.970 1.00 71.31 106 CYS A N 1
ATOM 803 C CA . CYS A 1 106 ? 9.065 -1.194 3.452 1.00 71.31 106 CYS A CA 1
ATOM 804 C C . CYS A 1 106 ? 8.932 -2.386 4.413 1.00 71.31 106 CYS A C 1
ATOM 806 O O . CYS A 1 106 ? 7.826 -2.832 4.689 1.00 71.31 106 CYS A O 1
ATOM 808 N N . ALA A 1 107 ? 10.040 -2.848 4.999 1.00 73.06 107 ALA A N 1
ATOM 809 C CA . ALA A 1 107 ? 10.056 -3.924 5.991 1.00 73.06 107 ALA A CA 1
ATOM 810 C C . ALA A 1 107 ? 9.236 -3.599 7.239 1.00 73.06 107 ALA A C 1
ATOM 812 O O . ALA A 1 107 ? 8.608 -4.474 7.830 1.00 73.06 107 ALA A O 1
ATOM 813 N N . LYS A 1 108 ? 9.305 -2.342 7.690 1.00 74.06 108 LYS A N 1
ATOM 814 C CA . LYS A 1 108 ? 8.550 -1.889 8.854 1.00 74.06 108 LYS A CA 1
ATOM 815 C C . LYS A 1 108 ? 7.065 -1.870 8.527 1.00 74.06 108 LYS A C 1
ATOM 817 O O . LYS A 1 108 ? 6.304 -2.454 9.290 1.00 74.06 108 LYS A O 1
ATOM 822 N N . GLU A 1 109 ? 6.688 -1.274 7.397 1.00 73.19 109 GLU A N 1
ATOM 823 C CA . GLU A 1 109 ? 5.294 -1.217 6.938 1.00 73.19 109 GLU A CA 1
ATOM 824 C C . GLU A 1 109 ? 4.711 -2.624 6.717 1.00 73.19 109 GLU A C 1
ATOM 826 O O . GLU A 1 109 ? 3.630 -2.931 7.210 1.00 73.19 109 GLU A O 1
ATOM 831 N N . ALA A 1 110 ? 5.469 -3.537 6.102 1.00 70.12 110 ALA A N 1
ATOM 832 C CA . ALA A 1 110 ? 5.055 -4.927 5.893 1.00 70.12 110 ALA A CA 1
ATOM 833 C C . ALA A 1 110 ? 4.852 -5.722 7.196 1.00 70.12 110 ALA A C 1
ATOM 835 O O . ALA A 1 110 ? 4.118 -6.701 7.210 1.00 70.12 110 ALA A O 1
ATOM 836 N N . ARG A 1 111 ? 5.497 -5.321 8.300 1.00 75.00 111 ARG A N 1
ATOM 837 C CA . ARG A 1 111 ? 5.274 -5.906 9.637 1.00 75.00 111 ARG A CA 1
ATOM 838 C C . ARG A 1 111 ? 4.152 -5.208 10.406 1.00 75.00 111 ARG A C 1
ATOM 840 O O . ARG A 1 111 ? 3.773 -5.657 11.491 1.00 75.00 111 ARG A O 1
ATOM 847 N N . PHE A 1 112 ? 3.690 -4.056 9.925 1.00 78.38 112 PHE A N 1
ATOM 848 C CA . PHE A 1 112 ? 2.688 -3.262 10.618 1.00 78.38 112 PHE A CA 1
ATOM 849 C C . PHE A 1 112 ? 1.283 -3.819 10.417 1.00 78.38 112 PHE A C 1
ATOM 851 O O . PHE A 1 112 ? 0.573 -3.984 11.412 1.00 78.38 112 PHE A O 1
ATOM 858 N N . ALA A 1 113 ? 0.924 -4.134 9.176 1.00 78.88 113 ALA A N 1
ATOM 859 C CA . ALA A 1 113 ? -0.313 -4.817 8.822 1.00 78.88 113 ALA A CA 1
ATOM 860 C C . ALA A 1 113 ? -0.064 -6.319 8.614 1.00 78.88 113 ALA A C 1
ATOM 862 O O . ALA A 1 113 ? 1.047 -6.726 8.275 1.00 78.88 113 ALA A O 1
ATOM 863 N N . ALA A 1 114 ? -1.091 -7.140 8.822 1.00 77.62 114 ALA A N 1
ATOM 864 C CA . ALA A 1 114 ? -1.085 -8.525 8.371 1.00 77.62 114 ALA A CA 1
ATOM 865 C C . ALA A 1 114 ? -1.111 -8.596 6.830 1.00 77.62 114 ALA A C 1
ATOM 867 O O . ALA A 1 114 ? -1.253 -7.582 6.142 1.00 77.62 114 ALA A O 1
ATOM 868 N N . SER A 1 115 ? -0.929 -9.794 6.269 1.00 70.50 115 SER A N 1
ATOM 869 C CA . SER A 1 115 ? -0.822 -10.006 4.816 1.00 70.50 115 SER A CA 1
ATOM 870 C C . SER A 1 115 ? -2.064 -9.585 4.023 1.00 70.50 115 SER A C 1
ATOM 872 O O . SER A 1 115 ? -1.957 -9.303 2.834 1.00 70.50 115 SER A O 1
ATOM 874 N N . ASP A 1 116 ? -3.219 -9.542 4.680 1.00 75.38 116 ASP A N 1
ATOM 875 C CA . ASP A 1 116 ? -4.512 -9.069 4.174 1.00 75.38 116 ASP A CA 1
ATOM 876 C C . ASP A 1 116 ? -4.717 -7.549 4.350 1.00 75.38 116 ASP A C 1
ATOM 878 O O . ASP A 1 116 ? -5.761 -7.017 3.988 1.00 75.38 116 ASP A O 1
ATOM 882 N N . GLY A 1 117 ? -3.731 -6.834 4.904 1.00 76.12 117 GLY A N 1
ATOM 883 C CA . GLY A 1 117 ? -3.835 -5.412 5.230 1.00 76.12 117 GLY A CA 1
ATOM 884 C C . GLY A 1 117 ? -4.488 -5.127 6.586 1.00 76.12 117 GLY A C 1
ATOM 885 O O . GLY A 1 117 ? -4.597 -3.959 6.968 1.00 76.12 117 GLY A O 1
ATOM 886 N N . PHE A 1 118 ? -4.870 -6.154 7.355 1.00 82.81 118 PHE A N 1
ATOM 887 C CA . PHE A 1 118 ? -5.470 -5.972 8.672 1.00 82.81 118 PHE A CA 1
ATOM 888 C C . PHE A 1 118 ? -4.458 -5.369 9.655 1.00 82.81 118 PHE A C 1
ATOM 890 O O . PHE A 1 118 ? -3.418 -5.954 9.970 1.00 82.81 118 PHE A O 1
ATOM 897 N N . THR A 1 119 ? -4.752 -4.168 10.155 1.00 84.06 119 THR A N 1
ATOM 898 C CA . THR A 1 119 ? -3.865 -3.438 11.083 1.00 84.06 119 THR A CA 1
ATOM 899 C C . THR A 1 119 ? -4.209 -3.677 12.554 1.00 84.06 119 THR A C 1
ATOM 901 O O . THR A 1 119 ? -3.353 -3.489 13.427 1.00 84.06 119 THR A O 1
ATOM 904 N N . GLY A 1 120 ? -5.434 -4.125 12.841 1.00 86.69 120 GLY A N 1
ATOM 905 C CA . GLY A 1 120 ? -5.919 -4.426 14.183 1.00 86.69 120 GLY A CA 1
ATOM 906 C C . GLY A 1 120 ? -7.370 -4.008 14.409 1.00 86.69 120 GLY A C 1
ATOM 907 O O . GLY A 1 120 ? -8.035 -3.459 13.537 1.00 86.69 120 GLY A O 1
ATOM 908 N N . TYR A 1 121 ? -7.846 -4.251 15.628 1.00 88.44 121 TYR A N 1
ATOM 909 C CA . TYR A 1 121 ? -9.192 -3.884 16.058 1.00 88.44 121 TYR A CA 1
ATOM 910 C C . TYR A 1 121 ? -9.250 -2.457 16.598 1.00 88.44 121 TYR A C 1
ATOM 912 O O . TYR A 1 121 ? -8.361 -2.020 17.336 1.00 88.44 121 TYR A O 1
ATOM 920 N N . VAL A 1 122 ? -10.357 -1.774 16.314 1.00 87.56 122 VAL A N 1
ATOM 921 C CA . VAL A 1 122 ? -10.721 -0.527 16.984 1.00 87.56 122 VAL A CA 1
ATOM 922 C C . VAL A 1 122 ? -11.540 -0.865 18.228 1.00 87.56 122 VAL A C 1
ATOM 924 O O . VAL A 1 122 ? -12.586 -1.497 18.141 1.00 87.56 122 VAL A O 1
ATOM 927 N N . ARG A 1 123 ? -11.072 -0.442 19.403 1.00 85.88 123 ARG A N 1
ATOM 928 C CA . ARG A 1 123 ? -11.808 -0.563 20.670 1.00 85.88 123 ARG A CA 1
ATOM 929 C C . ARG A 1 123 ? -12.304 0.800 21.110 1.00 85.88 123 ARG A C 1
ATOM 931 O O . ARG A 1 123 ? -11.517 1.740 21.161 1.00 85.88 123 ARG A O 1
ATOM 938 N N . THR A 1 124 ? -13.573 0.923 21.469 1.00 83.25 124 THR A N 1
ATOM 939 C CA . THR A 1 124 ? -14.125 2.178 21.994 1.00 83.25 124 THR A CA 1
ATOM 940 C C . THR A 1 124 ? -13.354 2.651 23.230 1.00 83.25 124 THR A C 1
ATOM 942 O O . THR A 1 124 ? -12.948 1.847 24.068 1.00 83.25 124 THR A O 1
ATOM 945 N N . ILE A 1 125 ? -13.121 3.962 23.351 1.00 76.56 125 ILE A N 1
ATOM 946 C CA . ILE A 1 125 ? -12.326 4.536 24.457 1.00 76.56 125 ILE A CA 1
ATOM 947 C C . ILE A 1 125 ? -13.090 4.537 25.794 1.00 76.56 125 ILE A C 1
ATOM 949 O O . ILE A 1 125 ? -12.474 4.662 26.856 1.00 76.56 125 ILE A O 1
ATOM 953 N N . ASN A 1 126 ? -14.412 4.382 25.759 1.00 70.94 126 ASN A N 1
ATOM 954 C CA . ASN A 1 126 ? -15.261 4.521 26.935 1.00 70.94 126 ASN A CA 1
ATOM 955 C C . ASN A 1 126 ? -15.055 3.391 27.951 1.00 70.94 126 ASN A C 1
ATOM 957 O O . ASN A 1 126 ? -14.901 2.226 27.598 1.00 70.94 126 ASN A O 1
ATOM 961 N N . ARG A 1 127 ? -15.078 3.764 29.239 1.00 61.19 127 ARG A N 1
ATOM 962 C CA . ARG A 1 127 ? -15.079 2.819 30.371 1.00 61.19 127 ARG A CA 1
ATOM 963 C C . ARG A 1 127 ? -16.432 2.130 30.566 1.00 61.19 127 ARG A C 1
ATOM 965 O O . ARG A 1 127 ? -16.485 1.108 31.237 1.00 61.19 127 ARG A O 1
ATOM 972 N N . TYR A 1 128 ? -17.491 2.701 30.000 1.00 68.88 128 TYR A N 1
ATOM 973 C CA . TYR A 1 128 ? -18.858 2.204 30.088 1.00 68.88 128 TYR A CA 1
ATOM 974 C C . TYR A 1 128 ? -19.336 1.719 28.717 1.00 68.88 128 TYR A C 1
ATOM 976 O O . TYR A 1 128 ? -18.858 2.249 27.704 1.00 68.88 128 TYR A O 1
ATOM 984 N N . PRO A 1 129 ? -20.269 0.747 28.675 1.00 71.00 129 PRO A N 1
ATOM 985 C CA . PRO A 1 129 ? -20.937 0.347 27.443 1.00 71.00 129 PRO A CA 1
ATOM 986 C C . PRO A 1 129 ? -21.489 1.572 26.710 1.00 71.00 129 PRO A C 1
ATOM 988 O O . PRO A 1 129 ? -22.107 2.444 27.317 1.00 71.00 129 PRO A O 1
ATOM 991 N N . LEU A 1 130 ? -21.211 1.666 25.411 1.00 74.75 130 LEU A N 1
ATOM 992 C CA . LEU A 1 130 ? -21.750 2.730 24.577 1.00 74.75 130 LEU A CA 1
ATOM 993 C C . LEU A 1 130 ? -23.201 2.385 24.230 1.00 74.75 130 LEU A C 1
ATOM 995 O O . LEU A 1 130 ? -23.447 1.440 23.484 1.00 74.75 130 LEU A O 1
ATOM 999 N N . GLU A 1 131 ? -24.149 3.167 24.735 1.00 77.56 131 GLU A N 1
ATOM 1000 C CA . GLU A 1 131 ? -25.541 3.082 24.304 1.00 77.56 131 GLU A CA 1
ATOM 1001 C C . GLU A 1 131 ? -25.772 4.024 23.125 1.00 77.56 131 GLU A C 1
ATOM 1003 O O . GLU A 1 131 ? -25.679 5.244 23.253 1.00 77.56 131 GLU A O 1
ATOM 1008 N N . ILE A 1 132 ? -26.065 3.443 21.963 1.00 81.44 132 ILE A N 1
ATOM 1009 C CA . ILE A 1 132 ? -26.523 4.184 20.789 1.00 81.44 132 ILE A CA 1
ATOM 1010 C C . ILE A 1 132 ? -28.050 4.076 20.770 1.00 81.44 132 ILE A C 1
ATOM 1012 O O . ILE A 1 132 ? -28.569 2.956 20.656 1.00 81.44 132 ILE A O 1
ATOM 1016 N N . PRO A 1 133 ? -28.784 5.194 20.912 1.00 79.88 133 PRO A N 1
ATOM 1017 C CA . PRO A 1 133 ? -30.233 5.179 20.791 1.00 79.88 133 PRO A CA 1
ATOM 1018 C C . PRO A 1 133 ? -30.654 4.647 19.416 1.00 79.88 133 PRO A C 1
ATOM 1020 O O . PRO A 1 133 ? -29.944 4.808 18.425 1.00 79.88 133 PRO A O 1
ATOM 1023 N N . GLY A 1 134 ? -31.817 4.001 19.343 1.00 80.75 134 GLY A N 1
ATOM 1024 C CA . GLY A 1 134 ? -32.357 3.575 18.050 1.00 80.75 134 GLY A CA 1
ATOM 1025 C C . GLY A 1 134 ? -32.590 4.776 17.129 1.00 80.75 134 GLY A C 1
ATOM 1026 O O . GLY A 1 134 ? -32.973 5.844 17.608 1.00 80.75 134 GLY A O 1
ATOM 1027 N N . HIS A 1 135 ? -32.379 4.590 15.823 1.00 78.50 135 HIS A N 1
ATOM 1028 C CA . HIS A 1 135 ? -32.525 5.644 14.804 1.00 78.50 135 HIS A CA 1
ATOM 1029 C C . HIS A 1 135 ? -31.612 6.854 15.039 1.00 78.50 135 HIS A C 1
ATOM 1031 O O . HIS A 1 135 ? -31.965 7.986 14.718 1.00 78.50 135 HIS A O 1
ATOM 1037 N N . SER A 1 136 ? -30.461 6.626 15.666 1.00 77.50 136 SER A N 1
ATOM 1038 C CA . SER A 1 136 ? -29.459 7.656 15.905 1.00 77.50 136 SER A CA 1
ATOM 1039 C C . SER A 1 136 ? -28.119 7.221 15.351 1.00 77.50 136 SER A C 1
ATOM 1041 O O . SER A 1 136 ? -27.768 6.039 15.372 1.00 77.50 136 SER A O 1
ATOM 1043 N N . GLU A 1 137 ? -27.359 8.218 14.922 1.00 80.38 137 GLU A N 1
ATOM 1044 C CA . GLU A 1 137 ? -26.004 8.072 14.433 1.00 80.38 137 GLU A CA 1
ATOM 1045 C C . GLU A 1 137 ? -25.050 8.841 15.349 1.00 80.38 137 GLU A C 1
ATOM 1047 O O . GLU A 1 137 ? -25.323 9.974 15.755 1.00 80.38 137 GLU A O 1
ATOM 1052 N N . VAL A 1 138 ? -23.940 8.206 15.721 1.00 83.38 138 VAL A N 1
ATOM 1053 C CA . VAL A 1 138 ? -22.991 8.752 16.693 1.00 83.38 138 VAL A CA 1
ATOM 1054 C C . VAL A 1 138 ? -21.564 8.595 16.183 1.00 83.38 138 VAL A C 1
ATOM 1056 O O . VAL A 1 138 ? -21.161 7.534 15.707 1.00 83.38 138 VAL A O 1
ATOM 1059 N N . LEU A 1 139 ? -20.767 9.653 16.346 1.00 85.56 139 LEU A N 1
ATOM 1060 C CA . LEU A 1 139 ? -19.318 9.598 16.176 1.00 85.56 139 LEU A CA 1
ATOM 1061 C C . LEU A 1 139 ? -18.662 9.051 17.443 1.00 85.56 139 LEU A C 1
ATOM 1063 O O . LEU A 1 139 ? -18.727 9.649 18.519 1.00 85.56 139 LEU A O 1
ATOM 1067 N N . VAL A 1 140 ? -17.987 7.917 17.299 1.00 84.38 140 VAL A N 1
ATOM 1068 C CA . VAL A 1 140 ? -17.378 7.176 18.396 1.00 84.38 140 VAL A CA 1
ATOM 1069 C C . VAL A 1 140 ? -15.862 7.263 18.315 1.00 84.38 140 VAL A C 1
ATOM 1071 O O . VAL A 1 140 ? -15.236 6.989 17.287 1.00 84.38 140 VAL A O 1
ATOM 1074 N N . TRP A 1 141 ? -15.247 7.601 19.446 1.00 85.50 141 TRP A N 1
ATOM 1075 C CA . TRP A 1 141 ? -13.801 7.549 19.597 1.00 85.50 141 TRP A CA 1
ATOM 1076 C C . TRP A 1 141 ? -13.337 6.130 19.909 1.00 85.50 141 TRP A C 1
ATOM 1078 O O . TRP A 1 141 ? -13.754 5.506 20.891 1.00 85.50 141 TRP A O 1
ATOM 1088 N N . GLY A 1 142 ? -12.414 5.650 19.090 1.00 88.31 142 GLY A N 1
ATOM 1089 C CA . GLY A 1 142 ? -11.769 4.358 19.213 1.00 88.31 142 GLY A CA 1
ATOM 1090 C C . GLY A 1 142 ? -10.263 4.463 19.437 1.00 88.31 142 GLY A C 1
ATOM 1091 O O . GLY A 1 142 ? -9.610 5.447 19.085 1.00 88.31 142 GLY A O 1
ATOM 1092 N N . ARG A 1 143 ? -9.707 3.412 20.031 1.00 89.25 143 ARG A N 1
ATOM 1093 C CA . ARG A 1 143 ? -8.281 3.120 20.145 1.00 89.25 143 ARG A CA 1
ATOM 1094 C C . ARG A 1 143 ? -7.931 1.962 19.230 1.00 89.25 143 ARG A C 1
ATOM 1096 O O . ARG A 1 143 ? -8.624 0.952 19.220 1.00 89.25 143 ARG A O 1
ATOM 1103 N N . THR A 1 144 ? -6.824 2.098 18.524 1.00 90.00 144 THR A N 1
ATOM 1104 C CA . THR A 1 144 ? -6.242 1.077 17.655 1.00 90.00 144 THR A CA 1
ATOM 1105 C C . THR A 1 144 ? -4.718 1.080 17.810 1.00 90.00 144 THR A C 1
ATOM 1107 O O . THR A 1 144 ? -4.153 1.853 18.594 1.00 90.00 144 THR A O 1
ATOM 1110 N N . LYS A 1 145 ? -4.032 0.202 17.079 1.00 87.19 145 LYS A N 1
ATOM 1111 C CA . LYS A 1 145 ? -2.572 0.136 17.021 1.00 87.19 145 LYS A CA 1
ATOM 1112 C C . LYS A 1 145 ? -2.011 1.495 16.586 1.00 87.19 145 LYS A C 1
ATOM 1114 O O . LYS A 1 145 ? -2.411 2.045 15.562 1.00 87.19 145 LYS A O 1
ATOM 1119 N N . ALA A 1 146 ? -1.091 2.062 17.365 1.00 86.56 146 ALA A N 1
ATOM 1120 C CA . ALA A 1 146 ? -0.396 3.285 16.967 1.00 86.56 146 ALA A CA 1
ATOM 1121 C C . ALA A 1 146 ? 0.531 3.006 15.777 1.00 86.56 146 ALA A C 1
ATOM 1123 O O . ALA A 1 146 ? 1.144 1.939 15.718 1.00 86.56 146 ALA A O 1
ATOM 1124 N N . GLY A 1 147 ? 0.656 3.970 14.862 1.00 82.88 147 GLY A N 1
ATOM 1125 C CA . GLY A 1 147 ? 1.523 3.834 13.697 1.00 82.88 147 GLY A CA 1
ATOM 1126 C C . GLY A 1 147 ? 2.991 3.669 14.082 1.00 82.88 147 GLY A C 1
ATOM 1127 O O . GLY A 1 147 ? 3.424 4.014 15.192 1.00 82.88 147 GLY A O 1
ATOM 1128 N N . ILE A 1 148 ? 3.782 3.140 13.149 1.00 79.62 148 ILE A N 1
ATOM 1129 C CA . ILE A 1 148 ? 5.223 2.954 13.333 1.00 79.62 148 ILE A CA 1
ATOM 1130 C C . ILE A 1 148 ? 5.858 4.282 13.750 1.00 79.62 148 ILE A C 1
ATOM 1132 O O . ILE A 1 148 ? 5.648 5.315 13.121 1.00 79.62 148 ILE A O 1
ATOM 1136 N N . GLN A 1 149 ? 6.656 4.256 14.822 1.00 80.19 149 GLN A N 1
ATOM 1137 C CA . GLN A 1 149 ? 7.308 5.453 15.370 1.00 80.19 149 GLN A CA 1
ATOM 1138 C C . GLN A 1 149 ? 6.322 6.584 15.727 1.00 80.19 149 GLN A C 1
ATOM 1140 O O . GLN A 1 149 ? 6.680 7.754 15.636 1.00 80.19 149 GLN A O 1
ATOM 1145 N N . LYS A 1 150 ? 5.095 6.239 16.148 1.00 78.06 150 LYS A N 1
ATOM 1146 C CA . LYS A 1 150 ? 4.022 7.187 16.503 1.00 78.06 150 LYS A CA 1
ATOM 1147 C C . LYS A 1 150 ? 3.586 8.099 15.351 1.00 78.06 150 LYS A C 1
ATOM 1149 O O . LYS A 1 150 ? 3.025 9.160 15.610 1.00 78.06 150 LYS A O 1
ATOM 1154 N N . ARG A 1 151 ? 3.839 7.704 14.102 1.00 81.94 151 ARG A N 1
ATOM 1155 C CA . ARG A 1 151 ? 3.321 8.434 12.946 1.00 81.94 151 ARG A CA 1
ATOM 1156 C C . ARG A 1 151 ? 1.822 8.222 12.813 1.00 81.94 151 ARG A C 1
ATOM 1158 O O . ARG A 1 151 ? 1.300 7.157 13.154 1.00 81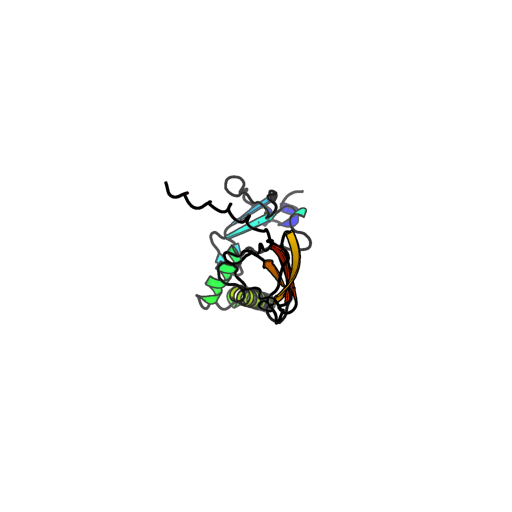.94 151 ARG A O 1
ATOM 1165 N N . ASP A 1 152 ? 1.171 9.244 12.287 1.00 87.69 152 ASP A N 1
ATOM 1166 C CA . ASP A 1 152 ? -0.210 9.149 11.854 1.00 87.69 152 ASP A CA 1
ATOM 1167 C C . ASP A 1 152 ? -0.276 8.301 10.577 1.00 87.69 152 ASP A C 1
ATOM 1169 O O . ASP A 1 152 ? 0.653 8.312 9.765 1.00 87.69 152 ASP A O 1
ATOM 1173 N N . TYR A 1 153 ? -1.360 7.551 10.409 1.00 85.75 153 TYR A N 1
ATOM 1174 C CA . TYR A 1 153 ? -1.597 6.749 9.209 1.00 85.75 153 TYR A CA 1
ATOM 1175 C C . TYR A 1 153 ? -3.081 6.750 8.849 1.00 85.75 153 TYR A C 1
ATOM 1177 O O . TYR A 1 153 ? -3.934 7.008 9.699 1.00 85.75 153 TYR A O 1
ATOM 1185 N N . GLN A 1 154 ? -3.385 6.486 7.582 1.00 86.12 154 GLN A N 1
ATOM 1186 C CA . GLN A 1 154 ? -4.757 6.324 7.108 1.00 86.12 154 GLN A CA 1
ATOM 1187 C C . GLN A 1 154 ? -5.144 4.848 7.138 1.00 86.12 154 GLN A C 1
ATOM 1189 O O . GLN A 1 154 ? -4.332 3.983 6.809 1.00 86.12 154 GLN A O 1
ATOM 1194 N N . CYS A 1 155 ? -6.381 4.561 7.530 1.00 86.06 155 CYS A N 1
ATOM 1195 C CA . CYS A 1 155 ? -6.935 3.215 7.528 1.00 86.06 155 CYS A CA 1
ATOM 1196 C C . CYS A 1 155 ? -8.388 3.221 7.060 1.00 86.06 155 CYS A C 1
ATOM 1198 O O . CYS A 1 155 ? -9.115 4.188 7.288 1.00 86.06 155 CYS A O 1
ATOM 1200 N N . LEU A 1 156 ? -8.820 2.111 6.467 1.00 88.75 156 LEU A N 1
ATOM 1201 C CA . LEU A 1 156 ? -10.234 1.808 6.299 1.00 88.75 156 LEU A CA 1
ATOM 1202 C C . LEU A 1 156 ? -10.741 1.171 7.599 1.00 88.75 156 LEU A C 1
ATOM 1204 O O . LEU A 1 156 ? -10.180 0.180 8.063 1.00 88.75 156 LEU A O 1
ATOM 1208 N N . VAL A 1 157 ? -11.761 1.768 8.207 1.00 88.19 157 VAL A N 1
ATOM 1209 C CA . VAL A 1 157 ? -12.481 1.184 9.341 1.00 88.19 157 VAL A CA 1
ATOM 1210 C C . VAL A 1 157 ? -13.695 0.458 8.790 1.00 88.19 157 VAL A C 1
ATOM 1212 O O . VAL A 1 157 ? -14.458 1.040 8.024 1.00 88.19 157 VAL A O 1
ATOM 1215 N N . GLU A 1 158 ? -13.868 -0.799 9.185 1.00 86.50 158 GLU A N 1
ATOM 1216 C CA . GLU A 1 158 ? -14.967 -1.655 8.748 1.00 86.50 158 GLU A CA 1
ATOM 1217 C C . GLU A 1 158 ? -15.656 -2.307 9.953 1.00 86.50 158 GLU A C 1
ATOM 1219 O O . GLU A 1 158 ? -15.010 -2.507 10.990 1.00 86.50 158 GLU A O 1
ATOM 1224 N N . PRO A 1 159 ? -16.954 -2.643 9.840 1.00 85.12 159 PRO A N 1
ATOM 1225 C CA . PRO A 1 159 ? -17.644 -3.418 10.862 1.00 85.12 159 PRO A CA 1
ATOM 1226 C C . PRO A 1 159 ? -16.979 -4.789 11.032 1.00 85.12 159 PRO A C 1
ATOM 1228 O O . PRO A 1 159 ? -16.612 -5.445 10.056 1.00 85.12 159 PRO A O 1
ATOM 1231 N N . PHE A 1 160 ? -16.833 -5.222 12.284 1.00 80.56 160 PHE A N 1
ATOM 1232 C CA . PHE A 1 160 ? -16.249 -6.514 12.626 1.00 80.56 160 PHE A CA 1
ATOM 1233 C C . PHE A 1 160 ? -17.284 -7.404 13.318 1.00 80.56 160 PHE A C 1
ATOM 1235 O O . PHE A 1 160 ? -17.718 -7.097 14.427 1.00 80.56 160 PHE A O 1
ATOM 1242 N N . GLY A 1 161 ? -17.623 -8.525 12.676 1.00 77.19 161 GLY A N 1
ATOM 1243 C CA . GLY A 1 161 ? -18.636 -9.466 13.159 1.00 77.19 161 GLY A CA 1
ATOM 1244 C C . GLY A 1 161 ? -20.072 -8.960 12.990 1.00 77.19 161 GLY A C 1
ATOM 1245 O O . GLY A 1 161 ? -20.313 -7.886 12.441 1.00 77.19 161 GLY A O 1
ATOM 1246 N N . GLU A 1 162 ? -21.028 -9.760 13.456 1.00 75.12 162 GLU A N 1
ATOM 1247 C CA . GLU A 1 162 ? -22.439 -9.373 13.513 1.00 75.12 162 GLU A CA 1
ATOM 1248 C C . GLU A 1 162 ? -22.720 -8.592 14.803 1.00 75.12 162 GLU A C 1
ATOM 1250 O O . GLU A 1 162 ? -22.304 -8.986 15.895 1.00 75.12 162 GLU A O 1
ATOM 1255 N N . SER A 1 163 ? -23.415 -7.461 14.678 1.00 72.94 163 SER A N 1
ATOM 1256 C CA . SER A 1 163 ? -23.828 -6.623 15.802 1.00 72.94 163 SER A CA 1
ATOM 1257 C C . SER A 1 163 ? -25.149 -5.930 15.484 1.00 72.94 163 SER A C 1
ATOM 1259 O O . SER A 1 163 ? -25.411 -5.582 14.335 1.00 72.94 163 SER A O 1
ATOM 1261 N N . ASP A 1 164 ? -25.944 -5.653 16.519 1.00 71.94 164 ASP A N 1
ATOM 1262 C CA . ASP A 1 164 ? -27.147 -4.812 16.428 1.00 71.94 164 ASP A CA 1
ATOM 1263 C C . ASP A 1 164 ? -26.822 -3.343 16.089 1.00 71.94 164 ASP A C 1
ATOM 1265 O O . ASP A 1 164 ? -27.722 -2.534 15.852 1.00 71.94 164 ASP A O 1
ATOM 1269 N N . VAL A 1 165 ? -25.537 -2.977 16.118 1.00 73.12 165 VAL A N 1
ATOM 1270 C CA . VAL A 1 165 ? -25.017 -1.666 15.736 1.00 73.12 165 VAL A CA 1
ATOM 1271 C C . VAL A 1 165 ? -24.285 -1.795 14.406 1.00 73.12 165 VAL A C 1
ATOM 1273 O O . VAL A 1 165 ? -23.322 -2.548 14.274 1.00 73.12 165 VAL A O 1
ATOM 1276 N N . LEU A 1 166 ? -24.714 -1.003 13.431 1.00 78.31 166 LEU A N 1
ATOM 1277 C CA . LEU A 1 166 ? -24.036 -0.841 12.158 1.00 78.31 166 LEU A CA 1
ATOM 1278 C C . LEU A 1 166 ? -22.877 0.141 12.334 1.00 78.31 166 LEU A C 1
ATOM 1280 O O . LEU A 1 166 ? -23.028 1.206 12.929 1.00 78.31 166 LEU A O 1
ATOM 1284 N N . THR A 1 167 ? -21.710 -0.201 11.801 1.00 81.19 167 THR A N 1
ATOM 1285 C CA . THR A 1 167 ? -20.575 0.722 11.709 1.00 81.19 167 THR A CA 1
ATOM 1286 C C . THR A 1 167 ? -20.355 1.076 10.251 1.00 81.19 167 THR A C 1
ATOM 1288 O O . THR A 1 167 ? -20.189 0.189 9.410 1.00 81.19 167 THR A O 1
ATOM 1291 N N . ALA A 1 168 ? -20.347 2.373 9.950 1.00 81.12 168 ALA A N 1
ATOM 1292 C CA . ALA A 1 168 ? -20.099 2.848 8.602 1.00 81.12 168 ALA A CA 1
ATOM 1293 C C . ALA A 1 168 ? -18.653 2.542 8.193 1.00 81.12 168 ALA A C 1
ATOM 1295 O O . ALA A 1 168 ? -17.708 2.776 8.955 1.00 81.12 168 ALA A O 1
ATOM 1296 N N . ARG A 1 169 ? -18.478 2.052 6.961 1.00 83.56 169 ARG A N 1
ATOM 1297 C CA . ARG A 1 169 ? -17.150 1.943 6.356 1.00 83.56 169 ARG A CA 1
ATOM 1298 C C . ARG A 1 169 ? -16.615 3.341 6.087 1.00 83.56 169 ARG A C 1
ATOM 1300 O O . ARG A 1 169 ? -17.234 4.099 5.344 1.00 83.56 169 ARG A O 1
ATOM 1307 N N . ALA A 1 170 ? -15.467 3.674 6.662 1.00 85.19 170 ALA A N 1
ATOM 1308 C CA . ALA A 1 170 ? -14.896 5.009 6.527 1.00 85.19 170 ALA A CA 1
ATOM 1309 C C . ALA A 1 170 ? -13.373 4.966 6.426 1.00 85.19 170 ALA A C 1
ATOM 1311 O O . ALA A 1 170 ? -12.707 4.206 7.130 1.00 85.19 170 ALA A O 1
ATOM 1312 N N . VAL A 1 171 ? -12.815 5.819 5.567 1.00 85.50 171 VAL A N 1
ATOM 1313 C CA . VAL A 1 171 ? -11.380 6.108 5.577 1.00 85.50 171 VAL A CA 1
ATOM 1314 C C . VAL A 1 171 ? -11.120 7.126 6.681 1.00 85.50 171 VAL A C 1
ATOM 1316 O O . VAL A 1 171 ? -11.601 8.257 6.616 1.00 85.50 171 VAL A O 1
ATOM 1319 N N . SER A 1 172 ? -10.343 6.727 7.682 1.00 87.12 172 SER A N 1
ATOM 1320 C CA . SER A 1 172 ? -10.043 7.541 8.857 1.00 87.12 172 SER A CA 1
ATOM 1321 C C . SER A 1 172 ? -8.541 7.705 9.052 1.00 87.12 172 SER A C 1
ATOM 1323 O O . SER A 1 172 ? -7.741 6.834 8.711 1.00 87.12 172 SER A O 1
ATOM 1325 N N . THR A 1 173 ? -8.150 8.827 9.653 1.00 89.38 173 THR A N 1
ATOM 1326 C CA . THR A 1 173 ? -6.763 9.073 10.063 1.00 89.38 173 THR A CA 1
ATOM 1327 C C . THR A 1 173 ? -6.581 8.664 11.518 1.00 89.38 173 THR A C 1
ATOM 1329 O O . THR A 1 173 ? -7.234 9.207 12.412 1.00 89.38 173 THR A O 1
ATOM 1332 N N . VAL A 1 174 ? -5.660 7.739 11.769 1.00 89.06 174 VAL A N 1
ATOM 1333 C CA . VAL A 1 174 ? -5.261 7.336 13.115 1.00 89.06 174 VAL A CA 1
ATOM 1334 C C . VAL A 1 174 ? -4.183 8.280 13.619 1.00 89.06 174 VAL A C 1
ATOM 1336 O O . VAL A 1 174 ? -3.097 8.344 13.047 1.00 89.06 174 VAL A O 1
ATOM 1339 N N . LYS A 1 175 ? -4.458 8.963 14.733 1.00 88.81 175 LYS A N 1
ATOM 1340 C CA . LYS A 1 175 ? -3.500 9.849 15.405 1.00 88.81 175 LYS A CA 1
ATOM 1341 C C . LYS A 1 175 ? -3.098 9.274 16.746 1.00 88.81 175 LYS A C 1
ATOM 1343 O O . LYS A 1 175 ? -3.937 9.122 17.632 1.00 88.81 175 LYS A O 1
ATOM 1348 N N . GLN A 1 176 ? -1.824 8.915 16.899 1.00 85.12 176 GLN A N 1
ATOM 1349 C CA . GLN A 1 176 ? -1.300 8.298 18.131 1.00 85.12 176 GLN A CA 1
ATOM 1350 C C . GLN A 1 176 ? -2.140 7.097 18.631 1.00 85.12 176 GLN A C 1
ATOM 1352 O O . GLN A 1 176 ? -2.351 6.921 19.831 1.00 85.12 176 GLN A O 1
ATOM 1357 N N . GLY A 1 177 ? -2.660 6.278 17.708 1.00 82.94 177 GLY A N 1
ATOM 1358 C CA . GLY A 1 177 ? -3.515 5.130 18.036 1.00 82.94 177 GLY A CA 1
ATOM 1359 C C . GLY A 1 177 ? -4.962 5.485 18.398 1.00 82.94 177 GLY A C 1
ATOM 1360 O O . GLY A 1 177 ? -5.669 4.635 18.926 1.00 82.94 177 GLY A O 1
ATOM 1361 N N . LYS A 1 178 ? -5.423 6.715 18.144 1.00 83.19 178 LYS A N 1
ATOM 1362 C CA . LYS A 1 178 ? -6.831 7.120 18.274 1.00 83.19 178 LYS A CA 1
ATOM 1363 C C . LYS A 1 178 ? -7.450 7.336 16.900 1.00 83.19 178 LYS A C 1
ATOM 1365 O O . LYS A 1 178 ? -6.797 7.894 16.022 1.00 83.19 178 LYS A O 1
ATOM 1370 N N . VAL A 1 179 ? -8.703 6.935 16.738 1.00 88.56 179 VAL A N 1
ATOM 1371 C CA . VAL A 1 179 ? -9.454 7.041 15.482 1.00 88.56 179 VAL A CA 1
ATOM 1372 C C . VAL A 1 179 ? -10.925 7.318 15.777 1.00 88.56 179 VAL A C 1
ATOM 1374 O O . VAL A 1 179 ? -11.440 6.868 16.798 1.00 88.56 179 VAL A O 1
ATOM 1377 N N . THR A 1 180 ? -11.606 8.057 14.908 1.00 82.44 180 THR A N 1
ATOM 1378 C CA . THR A 1 180 ? -13.062 8.240 14.957 1.00 82.44 180 THR A CA 1
ATOM 1379 C C . THR A 1 180 ? -13.735 7.346 13.925 1.00 82.44 180 THR A C 1
ATOM 1381 O O . THR A 1 180 ? -13.223 7.192 12.813 1.00 82.44 180 THR A O 1
ATOM 1384 N N . HIS A 1 181 ? -14.877 6.774 14.289 1.00 77.44 181 HIS A N 1
ATOM 1385 C CA . HIS A 1 181 ? -15.752 6.038 13.378 1.00 77.44 181 HIS A CA 1
ATOM 1386 C C . HIS A 1 181 ? -17.212 6.371 13.676 1.00 77.44 181 HIS A C 1
ATOM 1388 O O . HIS A 1 181 ? -17.533 6.839 14.768 1.00 77.44 181 HIS A O 1
ATOM 1394 N N . GLN A 1 182 ? -18.072 6.173 12.688 1.00 74.25 182 GLN A N 1
ATOM 1395 C CA . GLN A 1 182 ? -19.493 6.482 12.762 1.00 74.25 182 GLN A CA 1
ATOM 1396 C C . GLN A 1 182 ? -20.268 5.180 12.950 1.00 74.25 182 GLN A C 1
ATOM 1398 O O . GLN A 1 182 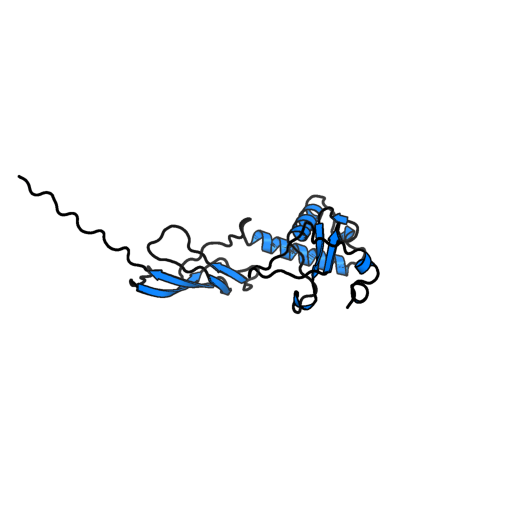? -20.028 4.202 12.236 1.00 74.25 182 GLN A O 1
ATOM 1403 N N . SER A 1 183 ? -21.153 5.170 13.940 1.00 74.06 183 SER A N 1
ATOM 1404 C CA . SER A 1 183 ? -21.956 4.005 14.297 1.00 74.06 183 SER A CA 1
ATOM 1405 C C . SER A 1 183 ? -23.426 4.388 14.396 1.00 74.06 183 SER A C 1
ATOM 1407 O O . SER A 1 183 ? -23.763 5.453 14.914 1.00 74.06 183 SER A O 1
ATOM 1409 N N . GLU A 1 184 ? -24.294 3.496 13.940 1.00 74.62 184 GLU A N 1
ATOM 1410 C CA . GLU A 1 184 ? -25.736 3.688 13.859 1.00 74.62 184 GLU A CA 1
ATOM 1411 C C . GLU A 1 184 ? -26.462 2.444 14.377 1.00 74.62 184 GLU A C 1
ATOM 1413 O O . GLU A 1 184 ? -26.041 1.315 14.130 1.00 74.62 184 GLU A O 1
ATOM 1418 N N . LYS A 1 185 ? -27.579 2.625 15.088 1.00 70.69 185 LYS A N 1
ATOM 1419 C CA . LYS A 1 185 ? -28.430 1.509 15.520 1.00 70.69 185 LYS A CA 1
ATOM 1420 C C . LYS A 1 185 ? -29.759 1.521 14.773 1.00 70.69 185 LYS A C 1
ATOM 1422 O O . LYS A 1 185 ? -30.646 2.324 15.075 1.00 70.69 185 LYS A O 1
ATOM 1427 N N . HIS A 1 186 ? -29.929 0.567 13.862 1.00 62.44 186 HIS A N 1
ATOM 1428 C CA . HIS A 1 186 ? -31.232 0.249 13.290 1.00 62.44 186 HIS A CA 1
ATOM 1429 C C . HIS A 1 186 ? -31.961 -0.725 14.217 1.00 62.44 186 HIS A C 1
ATOM 1431 O O . HIS A 1 186 ? -31.448 -1.784 14.570 1.00 62.44 186 HIS A O 1
ATOM 1437 N N . LYS A 1 187 ? -33.169 -0.367 14.652 1.00 49.72 187 LYS A N 1
ATOM 1438 C CA . LYS A 1 187 ? -34.006 -1.275 15.437 1.00 49.72 187 LYS A CA 1
ATOM 1439 C C . LYS A 1 187 ? -34.487 -2.388 14.497 1.00 49.72 187 LYS A C 1
ATOM 1441 O O . LYS A 1 187 ? -35.201 -2.090 13.543 1.00 49.72 187 LYS A O 1
ATOM 1446 N N . GLN A 1 188 ? -34.132 -3.650 14.752 1.00 49.75 188 GLN A N 1
ATOM 1447 C CA . GLN A 1 188 ? -34.902 -4.752 14.170 1.00 49.75 188 GLN A CA 1
ATOM 1448 C C . GLN A 1 188 ? -36.347 -4.608 14.662 1.00 49.75 188 GLN A C 1
ATOM 1450 O O . GLN A 1 188 ? -36.583 -4.405 15.859 1.00 49.75 188 GLN A O 1
ATOM 1455 N N . HIS A 1 189 ? -37.312 -4.652 13.740 1.00 43.12 189 HIS A N 1
ATOM 1456 C CA . HIS A 1 189 ? -38.719 -4.750 14.107 1.00 43.12 189 HIS A CA 1
ATOM 1457 C C . HIS A 1 189 ? -38.879 -5.957 15.041 1.00 43.12 189 HIS A C 1
ATOM 1459 O O . HIS A 1 189 ? -38.462 -7.052 14.656 1.00 43.12 189 HIS A O 1
ATOM 1465 N N . PRO A 1 190 ? -39.455 -5.807 16.247 1.00 42.38 190 PRO A N 1
ATOM 1466 C CA . PRO A 1 190 ? -39.855 -6.979 17.003 1.00 42.38 190 PRO A CA 1
ATOM 1467 C C . PRO A 1 190 ? -40.879 -7.716 16.138 1.00 42.38 190 PRO A C 1
ATOM 1469 O O . PRO A 1 190 ? -41.877 -7.124 15.718 1.00 42.38 190 PRO A O 1
ATOM 1472 N N . GLY A 1 191 ? -40.585 -8.975 15.808 1.00 45.28 191 GLY A N 1
ATOM 1473 C CA . GLY A 1 191 ? -41.545 -9.852 15.154 1.00 45.28 191 GLY A CA 1
ATOM 1474 C C . GLY A 1 191 ? -42.874 -9.786 15.901 1.00 45.28 191 GLY A C 1
ATOM 1475 O O . GLY A 1 191 ? -42.894 -9.734 17.133 1.00 45.28 191 GLY A O 1
ATOM 1476 N N . LEU A 1 192 ? -43.967 -9.713 15.138 1.00 40.47 192 LEU A N 1
ATOM 1477 C CA . LEU A 1 192 ? -45.331 -9.737 15.658 1.00 40.47 192 LEU A CA 1
ATOM 1478 C C . LEU A 1 192 ? -45.456 -10.819 16.748 1.00 40.47 192 LEU A C 1
ATOM 1480 O O . LEU A 1 192 ? -44.988 -11.938 16.519 1.00 40.47 192 LEU A O 1
ATOM 1484 N N . PRO A 1 193 ? -46.101 -10.542 17.893 1.00 39.91 193 PRO A N 1
ATOM 1485 C CA . PRO A 1 193 ? -46.418 -11.596 18.841 1.00 39.91 193 PRO A CA 1
ATOM 1486 C C . PRO A 1 193 ? -47.352 -12.592 18.148 1.00 39.91 193 PRO A C 1
ATOM 1488 O O . PRO A 1 193 ? -48.465 -12.245 17.755 1.00 39.91 193 PRO A O 1
ATOM 1491 N N . THR A 1 194 ? -46.887 -13.825 17.967 1.00 46.25 194 THR A N 1
ATOM 1492 C CA . THR A 1 194 ? -47.749 -14.950 17.621 1.00 46.25 194 THR A CA 1
ATOM 1493 C C . THR A 1 194 ? -48.696 -15.175 18.794 1.00 46.25 194 THR A C 1
ATOM 1495 O O . THR A 1 194 ? -48.277 -15.535 19.894 1.00 46.25 194 THR A O 1
ATOM 1498 N N . THR A 1 195 ? -49.980 -14.899 18.580 1.00 51.69 195 THR A N 1
ATOM 1499 C CA . THR A 1 195 ? -51.055 -15.245 19.511 1.00 51.69 195 THR A CA 1
ATOM 1500 C C . THR A 1 195 ? -51.017 -16.751 19.801 1.00 51.69 195 THR A C 1
ATOM 1502 O O . THR A 1 195 ? -50.824 -17.540 18.871 1.00 51.69 195 THR A O 1
ATOM 1505 N N . PRO A 1 196 ? -51.173 -17.184 21.066 1.00 46.53 196 PRO A N 1
ATOM 1506 C CA . PRO A 1 196 ? -51.274 -18.605 21.378 1.00 46.53 196 PRO A CA 1
ATOM 1507 C C . PRO A 1 196 ? -52.581 -19.174 20.798 1.00 46.53 196 PRO A C 1
ATOM 1509 O O . PRO A 1 196 ? -53.568 -18.439 20.707 1.00 46.53 196 PRO A O 1
ATOM 1512 N N . PRO A 1 197 ? -52.609 -20.458 20.398 1.00 51.91 197 PRO A N 1
ATOM 1513 C CA . PRO A 1 197 ? -53.823 -21.071 19.884 1.00 51.91 197 PRO A CA 1
ATOM 1514 C C . PRO A 1 197 ? -54.855 -21.167 21.011 1.00 51.91 197 PRO A C 1
ATOM 1516 O O . PRO A 1 197 ? -54.555 -21.655 22.103 1.00 51.91 197 PRO A O 1
ATOM 1519 N N . GLU A 1 198 ? -56.064 -20.679 20.737 1.00 46.75 198 GLU A N 1
ATOM 1520 C CA . GLU A 1 198 ? -57.235 -20.929 21.570 1.00 46.75 198 GLU A CA 1
ATOM 1521 C C . GLU A 1 198 ? -57.463 -22.441 21.658 1.00 46.75 198 GLU A C 1
ATOM 1523 O O . GLU A 1 198 ? -57.499 -23.144 20.647 1.00 46.75 198 GLU A O 1
ATOM 1528 N N . ALA A 1 199 ? -57.573 -22.939 22.888 1.00 48.75 199 ALA A N 1
ATOM 1529 C CA . ALA A 1 199 ? -58.002 -24.298 23.154 1.00 48.75 199 ALA A CA 1
ATOM 1530 C C . ALA A 1 199 ? -59.486 -24.430 22.780 1.00 48.75 199 ALA A C 1
ATOM 1532 O O . ALA A 1 199 ? -60.332 -23.748 23.362 1.00 48.75 199 ALA A O 1
ATOM 1533 N N . GLY A 1 200 ? -59.769 -25.314 21.826 1.00 42.75 200 GLY A N 1
ATOM 1534 C CA . GLY A 1 200 ? -61.093 -25.815 21.467 1.00 42.75 200 GLY A CA 1
ATOM 1535 C C . GLY A 1 200 ? -61.007 -27.305 21.197 1.00 42.75 200 GLY A C 1
ATOM 1536 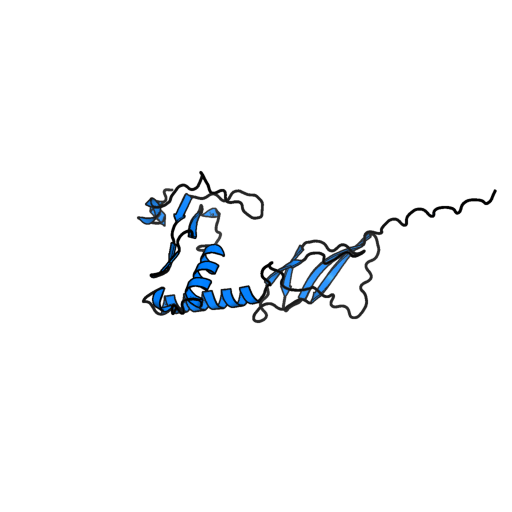O O . GLY A 1 200 ? -60.078 -27.696 20.454 1.00 42.75 200 GLY A O 1
#

Nearest PDB structures (foldseek):
  7nzf-assembly1_AAA  TM=2.581E-01  e=1.455E+00  Homo sapiens
  2fse-assembly2_C  TM=2.633E-01  e=3.173E+00  Homo sapiens
  6ati-assembly2_E  TM=2.500E-01  e=2.351E+00  Homo sapiens
  6biz-assembly1_B  TM=2.337E-01  e=4.283E+00  Homo sapiens

Solvent-accessible surface area (backbone atoms only — not comparable to full-atom values): 12345 Å² total; per-residue (Å²): 138,64,57,50,82,82,43,48,78,60,35,76,60,46,41,79,48,76,90,82,56,87,54,63,45,99,85,71,46,74,57,64,62,79,24,32,40,70,50,42,66,52,58,78,43,74,39,76,93,33,67,50,74,41,58,45,76,87,77,45,72,103,51,100,71,82,85,53,67,72,56,52,50,50,54,48,49,53,42,63,72,68,68,44,57,59,67,58,44,37,95,48,69,70,59,33,52,51,48,52,50,52,51,55,48,51,55,51,54,63,68,56,26,48,98,87,63,55,60,71,66,73,41,68,70,64,94,56,87,84,84,69,56,70,83,37,76,46,82,42,57,23,36,42,68,52,35,78,95,60,34,66,45,78,44,78,45,65,66,78,80,92,62,76,55,46,44,55,74,41,81,33,63,30,52,72,16,33,34,68,45,44,36,33,18,67,72,76,77,78,74,78,84,77,76,77,81,79,91,127

Sequence (200 aa):
MTSKEHFGQQGALLEDPSAWLALQAANGLAIPYLGVLLDVKVGDVLFPGCGVVVVKDHCLANTNGLVGTNIIKHCWDTLTKDNLTVPSLSSERFQQQSWRNAMRVCAKEARFAASDGFTGYVRTINRYPLEIPGHSEVLVWGRTKAGIQKRDYQCLVEPFGESDVLTARAVSTVKQGKVTHQSEKHKQHPGLPTTPPEAG

Mean predicted aligned error: 15.06 Å